Protein AF-A0AAD8EY71-F1 (afdb_monomer_lite)

Foldseek 3Di:
DDPPPPPQAALQDQAAPDADPVCVVVVVVCVVVPPGKHQADNDPPGHKDWDFFFDDQFKTKIKMKGWMKGWPDHPPFWTKIKTFLIKIKIWMATPVRPKTLWIKIWRDQPDPFGMKIKTAPDPVDSVRMDIDTHGDNIDMDIDPAMDDDPPDPDPDDRPSVPDDDDTPDGDDPVVRVLVNLCVRPVVSVDPDDPPVVQVVVCVVVVHDDDDDDDDDDPSRSHD

Radius of gyration: 20.67 Å; chains: 1; bounding box: 56×36×62 Å

Sequence (223 aa):
MGSGHVQDLSSNRFYPQQVQKKGKFLHHLFLMLQEYPFLITRFDPQGAMGCVRAVSDEYVEVIFRMHIEFQLNDPPNLPFWFTPGQFTGRLTVSRDLTKVFFFNLFVPSNQKVNVDMEWLTDKNDPEVMEVDIGFMPKMEIRSVGYSHKPNSDEQENNDFENTTIVWQKEITYEEAKDALDVRFFPFKKVKYHNLTDAFHLAEKENKLVHTILLWGALDDQSC

pLDDT: mean 86.35, std 12.89, range [30.28, 98.12]

Secondary structure (DSSP, 8-state):
-----PPPPPTT--SPPPPPGGGHHHHHHHTTT-SEEESS-SSSSPEEEEEEEEE-SSEEEEEEEEE-EEE---TTSPPEEEEES-EEEEEEEETTS--EEEEEEE---SSS--EEEEEES-SS-TT-EEEEEE--S--EEE-SS----TT--------GGG-----SEE--HHHHHHHHHHHH-GGGGSPP--HHHHHHHHHHHT-PPP----SS-TT-S--

Structure (mmCIF, N/CA/C/O backbone):
data_AF-A0AAD8EY71-F1
#
_entry.id   AF-A0AAD8EY71-F1
#
loop_
_atom_site.group_PDB
_atom_site.id
_atom_site.type_symbol
_atom_site.label_atom_id
_atom_site.label_alt_id
_atom_site.label_comp_id
_atom_site.label_asym_id
_atom_site.label_entity_id
_atom_site.label_seq_id
_atom_site.pdbx_PDB_ins_code
_atom_site.Cartn_x
_atom_site.Cartn_y
_atom_site.Cartn_z
_atom_site.occupancy
_atom_site.B_iso_or_equiv
_atom_site.auth_seq_id
_atom_site.auth_comp_id
_atom_site.auth_asym_id
_atom_site.auth_atom_id
_atom_site.pdbx_PDB_model_num
ATOM 1 N N . MET A 1 1 ? 0.974 -21.303 9.889 1.00 32.03 1 MET A N 1
ATOM 2 C CA . MET A 1 1 ? 0.364 -21.210 8.544 1.00 32.03 1 MET A CA 1
ATOM 3 C C . MET A 1 1 ? 1.423 -20.617 7.639 1.00 32.03 1 MET A C 1
ATOM 5 O O . MET A 1 1 ? 1.899 -19.535 7.949 1.00 32.03 1 MET A O 1
ATOM 9 N N . GLY A 1 2 ? 1.910 -21.403 6.678 1.00 30.28 2 GLY A N 1
ATOM 10 C CA . GLY A 1 2 ? 3.177 -21.155 5.991 1.00 30.28 2 GLY A CA 1
ATOM 11 C C . GLY A 1 2 ? 3.214 -19.818 5.260 1.00 30.28 2 GLY A C 1
ATOM 12 O O . GLY A 1 2 ? 2.324 -19.520 4.467 1.00 30.28 2 GLY A O 1
ATOM 13 N N . SER A 1 3 ? 4.260 -19.036 5.519 1.00 36.00 3 SER A N 1
ATOM 14 C CA . SER A 1 3 ? 4.752 -18.038 4.579 1.00 36.00 3 SER A CA 1
ATOM 15 C C . SER A 1 3 ? 5.252 -18.799 3.355 1.00 36.00 3 SER A C 1
ATOM 17 O O . SER A 1 3 ? 6.390 -19.264 3.319 1.00 36.00 3 SER A O 1
ATOM 19 N N . GLY A 1 4 ? 4.365 -19.026 2.387 1.00 37.03 4 GLY A N 1
ATOM 20 C CA . GLY A 1 4 ? 4.810 -19.368 1.048 1.00 37.03 4 GLY A CA 1
ATOM 21 C C . GLY A 1 4 ? 5.608 -18.173 0.559 1.00 37.03 4 GLY A C 1
ATOM 22 O O . GLY A 1 4 ? 5.005 -17.159 0.227 1.00 37.03 4 GLY A O 1
ATOM 23 N N . HIS A 1 5 ? 6.937 -18.266 0.612 1.00 43.56 5 HIS A N 1
ATOM 24 C CA . HIS A 1 5 ? 7.794 -17.373 -0.150 1.00 43.56 5 HIS A CA 1
ATOM 25 C C . HIS A 1 5 ? 7.330 -17.499 -1.597 1.00 43.56 5 HIS A C 1
ATOM 27 O O . HIS A 1 5 ? 7.451 -18.566 -2.205 1.00 43.56 5 HIS A O 1
ATOM 33 N N . VAL A 1 6 ? 6.680 -16.452 -2.096 1.00 56.16 6 VAL A N 1
ATOM 34 C CA . VAL A 1 6 ? 6.447 -16.323 -3.525 1.00 56.16 6 VAL A CA 1
ATOM 35 C C . VAL A 1 6 ? 7.842 -16.153 -4.106 1.00 56.16 6 VAL A C 1
ATOM 37 O O . VAL A 1 6 ? 8.601 -15.306 -3.657 1.00 56.16 6 VAL A O 1
ATOM 40 N N . GLN A 1 7 ? 8.224 -17.074 -4.982 1.00 58.00 7 GLN A N 1
ATOM 41 C CA . GLN A 1 7 ? 9.557 -17.099 -5.563 1.00 58.00 7 GLN A CA 1
ATOM 42 C C . GLN A 1 7 ? 9.804 -15.778 -6.300 1.00 58.00 7 GLN A C 1
ATOM 44 O O . GLN A 1 7 ? 8.943 -15.370 -7.085 1.00 58.00 7 GLN A O 1
ATOM 49 N N . ASP A 1 8 ? 10.950 -15.141 -6.044 1.00 62.81 8 ASP A N 1
ATOM 50 C CA . ASP A 1 8 ? 11.348 -13.916 -6.740 1.00 62.81 8 ASP A CA 1
ATOM 51 C C . ASP A 1 8 ? 11.248 -14.118 -8.251 1.00 62.81 8 ASP A C 1
ATOM 53 O O . ASP A 1 8 ? 11.609 -15.167 -8.803 1.00 62.81 8 ASP A O 1
ATOM 57 N N . LEU A 1 9 ? 10.670 -13.125 -8.918 1.00 71.00 9 LEU A N 1
ATOM 58 C CA . LEU A 1 9 ? 10.317 -13.209 -10.325 1.00 71.00 9 LEU A CA 1
ATOM 59 C C . LEU A 1 9 ? 11.412 -12.532 -11.150 1.00 71.00 9 LEU A C 1
ATOM 61 O O . LEU A 1 9 ? 12.027 -11.575 -10.697 1.00 71.00 9 LEU A O 1
ATOM 65 N N . SER A 1 10 ? 11.662 -13.004 -12.375 1.00 75.12 10 SER A N 1
ATOM 66 C CA . SER A 1 10 ? 12.773 -12.462 -13.172 1.00 75.12 10 SER A CA 1
ATOM 67 C C . SER A 1 10 ? 12.620 -10.959 -13.432 1.00 75.12 10 SER A C 1
ATOM 69 O O . SER A 1 10 ? 11.508 -10.505 -13.732 1.00 75.12 10 SER A O 1
ATOM 71 N N . SER A 1 11 ? 13.743 -10.236 -13.456 1.00 73.56 11 SER A N 1
ATOM 72 C CA . SER A 1 11 ? 13.790 -8.826 -13.855 1.00 73.56 11 SER A CA 1
ATOM 73 C C . SER A 1 11 ? 13.269 -8.632 -15.280 1.00 73.56 11 SER A C 1
ATOM 75 O O . SER A 1 11 ? 12.478 -7.737 -15.492 1.00 73.56 11 SER A O 1
ATOM 77 N N . ASN A 1 12 ? 13.538 -9.539 -16.226 1.00 74.69 12 ASN A N 1
ATOM 78 C CA . ASN A 1 12 ? 13.177 -9.413 -17.657 1.00 74.69 12 ASN A CA 1
ATOM 79 C C . ASN A 1 12 ? 11.685 -9.539 -18.031 1.00 74.69 12 ASN A C 1
ATOM 81 O O . ASN A 1 12 ? 11.349 -9.843 -19.181 1.00 74.69 12 ASN A O 1
ATOM 85 N N . ARG A 1 13 ? 10.755 -9.368 -17.090 1.00 83.25 13 ARG A N 1
ATOM 86 C CA . ARG A 1 13 ? 9.323 -9.501 -17.389 1.00 83.25 13 ARG A CA 1
ATOM 87 C C . ARG A 1 13 ? 8.774 -8.225 -18.008 1.00 83.25 13 ARG A C 1
ATOM 89 O O . ARG A 1 13 ? 8.660 -7.212 -17.336 1.00 83.25 13 ARG A O 1
ATOM 96 N N . PHE A 1 14 ? 8.341 -8.349 -19.258 1.00 84.69 14 PHE A N 1
ATOM 97 C CA . PHE A 1 14 ? 7.631 -7.302 -19.996 1.00 84.69 14 PHE A CA 1
ATOM 98 C C . PHE A 1 14 ? 6.125 -7.265 -19.727 1.00 84.69 14 PHE A C 1
ATOM 100 O O . PHE A 1 14 ? 5.449 -6.330 -20.135 1.00 84.69 14 PHE A O 1
ATOM 107 N N . TYR A 1 15 ? 5.564 -8.316 -19.132 1.00 88.06 15 TYR A N 1
ATOM 108 C CA . TYR A 1 15 ? 4.124 -8.419 -18.941 1.00 88.06 15 TYR A CA 1
ATOM 109 C C . TYR A 1 15 ? 3.806 -8.937 -17.538 1.00 88.06 15 TYR A C 1
ATOM 111 O O . TYR A 1 15 ? 4.511 -9.829 -17.039 1.00 88.06 15 TYR A O 1
ATOM 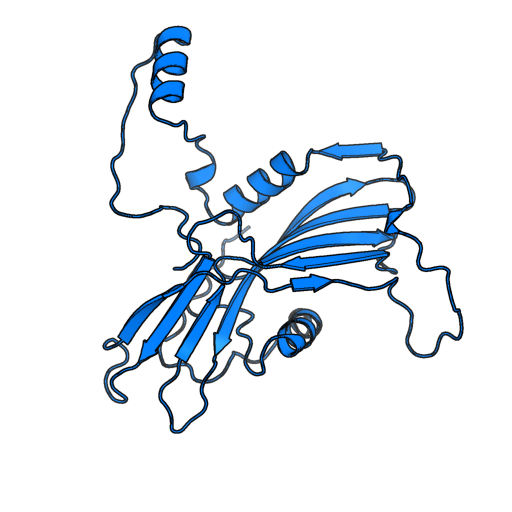119 N N . PRO A 1 16 ? 2.741 -8.417 -16.901 1.00 87.00 16 PRO A N 1
ATOM 120 C CA . PRO A 1 16 ? 2.301 -8.905 -15.607 1.00 87.00 16 PRO A CA 1
ATOM 121 C C . PRO A 1 16 ? 1.840 -10.363 -15.705 1.00 87.00 16 PRO A C 1
ATOM 123 O O . PRO A 1 16 ? 1.433 -10.859 -16.759 1.00 87.00 16 PRO A O 1
ATOM 126 N N . GLN A 1 17 ? 1.896 -11.078 -14.580 1.00 85.62 17 GLN A N 1
ATOM 127 C CA . GLN A 1 17 ? 1.372 -12.443 -14.526 1.00 85.62 17 GLN A CA 1
ATOM 128 C C . GLN A 1 17 ? -0.132 -12.460 -14.799 1.00 85.62 17 GLN A C 1
ATOM 130 O O . GLN A 1 17 ? -0.853 -11.518 -14.465 1.00 85.62 17 GLN A O 1
ATOM 135 N N . GLN A 1 18 ? -0.628 -13.579 -15.335 1.00 86.38 18 GLN A N 1
ATOM 136 C CA . GLN A 1 18 ? -2.065 -13.761 -15.497 1.00 86.38 18 GLN A CA 1
ATOM 137 C C . GLN A 1 18 ? -2.794 -13.600 -14.161 1.00 86.38 18 GLN A C 1
ATOM 139 O O . GLN A 1 18 ? -2.519 -14.282 -13.171 1.00 86.38 18 GLN A O 1
ATOM 144 N N . VAL A 1 19 ? -3.778 -12.706 -14.161 1.00 86.12 19 VAL A N 1
ATOM 145 C CA . VAL A 1 19 ? -4.530 -12.359 -12.962 1.00 86.12 19 VAL A CA 1
ATOM 146 C C . VAL A 1 19 ? -5.464 -13.500 -12.580 1.00 86.12 19 VAL A C 1
ATOM 148 O O . VAL A 1 19 ? -6.410 -13.841 -13.297 1.00 86.12 19 VAL A O 1
ATOM 151 N N . GLN A 1 20 ? -5.243 -14.061 -11.393 1.00 86.12 20 GLN A N 1
ATOM 152 C CA . GLN A 1 20 ? -6.149 -15.049 -10.818 1.00 86.12 20 GLN A CA 1
ATOM 153 C C . GLN A 1 20 ? -7.540 -14.446 -10.578 1.00 86.12 20 GLN A C 1
ATOM 155 O O . GLN A 1 20 ? -7.683 -13.255 -10.306 1.00 86.12 20 GLN A O 1
ATOM 160 N N . LYS A 1 21 ? -8.589 -15.282 -10.575 1.00 85.44 21 LYS A N 1
ATOM 161 C CA . LYS A 1 21 ? -9.986 -14.838 -10.382 1.00 85.44 21 LYS A CA 1
ATOM 162 C C . LYS A 1 21 ? -10.167 -13.904 -9.174 1.00 85.44 21 LYS A C 1
ATOM 164 O O . LYS A 1 21 ? -10.914 -12.938 -9.275 1.00 85.44 21 LYS A O 1
ATOM 169 N N . LYS A 1 22 ? -9.464 -14.171 -8.066 1.00 83.31 22 LYS A N 1
ATOM 170 C CA . LYS A 1 22 ? -9.514 -13.366 -6.832 1.00 83.31 22 LYS A CA 1
ATOM 171 C C . LYS A 1 22 ? -8.884 -11.971 -6.973 1.00 83.31 22 LYS A C 1
ATOM 173 O O . LYS A 1 22 ? -9.308 -11.059 -6.281 1.00 83.31 22 LYS A O 1
ATOM 178 N N . GLY A 1 23 ? -7.914 -11.797 -7.873 1.00 85.06 23 GLY A N 1
ATOM 179 C CA . GLY A 1 23 ? -7.218 -10.527 -8.106 1.00 85.06 23 GLY A CA 1
ATOM 180 C C . GLY A 1 23 ? -7.847 -9.648 -9.189 1.00 85.06 23 GLY A C 1
ATOM 181 O O . GLY A 1 23 ? -7.424 -8.512 -9.361 1.00 85.06 23 GLY A O 1
ATOM 182 N N . LYS A 1 24 ? -8.867 -10.135 -9.915 1.00 90.06 24 LYS A N 1
ATOM 183 C CA . LYS A 1 24 ? -9.455 -9.403 -11.051 1.00 90.06 24 LYS A CA 1
ATOM 184 C C . LYS A 1 24 ? -9.964 -8.015 -10.678 1.00 90.06 24 LYS A C 1
ATOM 186 O O . LYS A 1 24 ? -9.793 -7.095 -11.463 1.00 90.06 24 LYS A O 1
ATOM 191 N N . PHE A 1 25 ? -10.593 -7.860 -9.516 1.00 88.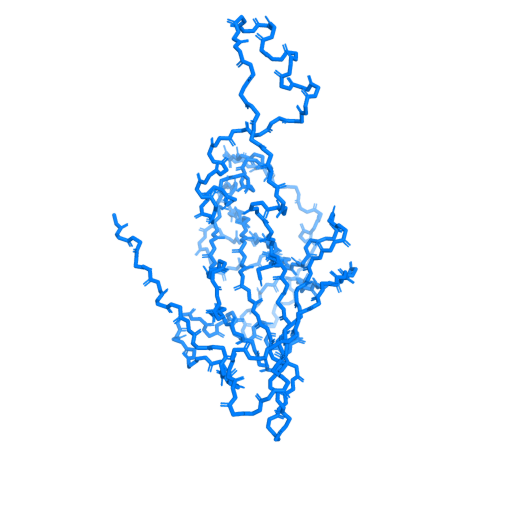81 25 PHE A N 1
ATOM 192 C CA . PHE A 1 25 ? -11.069 -6.550 -9.069 1.00 88.81 25 PHE A CA 1
ATOM 193 C C . PHE A 1 25 ? -9.910 -5.559 -8.909 1.00 88.81 25 PHE A C 1
ATOM 195 O O . PHE A 1 25 ? -9.946 -4.484 -9.496 1.00 88.81 25 PHE A O 1
ATOM 202 N N . LEU A 1 26 ? -8.857 -5.963 -8.191 1.00 90.62 26 LEU A N 1
ATOM 203 C CA . LEU A 1 26 ? -7.671 -5.135 -7.981 1.00 90.62 26 LEU A CA 1
ATOM 204 C C . LEU A 1 26 ? -6.994 -4.799 -9.310 1.00 90.62 26 LEU A C 1
ATOM 206 O O . LEU A 1 26 ? -6.649 -3.650 -9.535 1.00 90.62 26 LEU A O 1
ATOM 210 N N . HIS A 1 27 ? -6.884 -5.763 -10.225 1.00 92.69 27 HIS A N 1
ATOM 211 C CA . HIS A 1 27 ? -6.331 -5.501 -11.552 1.00 92.69 27 HIS A CA 1
ATOM 212 C C . HIS A 1 27 ? -7.103 -4.399 -12.283 1.00 92.69 27 HIS A C 1
ATOM 214 O O . HIS A 1 27 ? -6.497 -3.430 -12.716 1.00 92.69 27 HIS A O 1
ATOM 220 N N . HIS A 1 28 ? -8.436 -4.497 -12.367 1.00 92.12 28 HIS A N 1
ATOM 221 C CA . HIS A 1 28 ? -9.244 -3.449 -13.001 1.00 92.12 28 HIS A CA 1
ATOM 222 C C . HIS A 1 28 ? -9.131 -2.101 -12.288 1.00 92.12 28 HIS A C 1
ATOM 224 O O . HIS A 1 28 ? -9.163 -1.069 -12.948 1.00 92.12 28 HIS A O 1
ATOM 230 N N . LEU A 1 29 ? -8.980 -2.104 -10.963 1.00 92.50 29 LEU A N 1
ATOM 231 C CA . LEU A 1 29 ? -8.763 -0.881 -10.203 1.00 92.50 29 LEU A CA 1
ATOM 232 C C . LEU A 1 29 ? -7.441 -0.205 -10.606 1.00 92.50 29 LEU A C 1
ATOM 234 O O . LEU A 1 29 ? -7.426 0.988 -10.885 1.00 92.50 29 LEU A O 1
ATOM 238 N N . PHE A 1 30 ? -6.343 -0.960 -10.680 1.00 94.75 30 PHE A N 1
ATOM 239 C CA . PHE A 1 30 ? -5.029 -0.414 -11.037 1.00 94.75 30 PHE A CA 1
ATOM 240 C C . PHE A 1 30 ? -4.870 -0.113 -12.529 1.00 94.75 30 PHE A C 1
ATOM 242 O O . PHE A 1 30 ? -4.100 0.781 -12.871 1.00 94.75 30 PHE A O 1
ATOM 249 N N . LEU A 1 31 ? -5.660 -0.752 -13.399 1.00 94.50 31 LEU A N 1
ATOM 250 C CA . LEU A 1 31 ? -5.783 -0.354 -14.806 1.00 94.50 31 LEU A CA 1
ATOM 251 C C . LEU A 1 31 ? -6.280 1.089 -14.978 1.00 94.50 31 LEU A C 1
ATOM 253 O O . LEU A 1 31 ? -6.052 1.686 -16.023 1.00 94.50 31 LEU A O 1
ATOM 257 N N . MET A 1 32 ? -6.939 1.670 -13.968 1.00 93.31 32 MET A N 1
ATOM 258 C CA . MET A 1 32 ? -7.309 3.090 -14.000 1.00 93.31 32 MET A CA 1
ATOM 259 C C . MET A 1 32 ? -6.099 4.025 -13.851 1.00 93.31 32 MET A C 1
ATOM 261 O O . MET A 1 32 ? -6.223 5.208 -14.153 1.00 93.31 32 MET A O 1
ATOM 265 N N . LEU A 1 33 ? -4.959 3.521 -13.364 1.00 93.31 33 LEU A N 1
ATOM 266 C CA . LEU A 1 33 ? -3.718 4.286 -13.223 1.00 93.31 33 LEU A CA 1
ATOM 267 C C . LEU A 1 33 ? -2.760 4.032 -14.387 1.00 93.31 33 LEU A C 1
ATOM 269 O O . LEU A 1 33 ? -2.190 4.989 -14.904 1.00 93.31 33 LEU A O 1
ATOM 273 N N . GLN A 1 34 ? -2.570 2.767 -14.779 1.00 93.12 34 GLN A N 1
ATOM 274 C CA . GLN A 1 34 ? -1.669 2.392 -15.870 1.00 93.12 34 GLN A CA 1
ATOM 275 C C . GLN A 1 34 ? -2.014 1.013 -16.462 1.00 93.12 34 GLN A C 1
ATOM 277 O O . GLN A 1 34 ? -2.530 0.143 -15.763 1.00 93.12 34 GLN A O 1
ATOM 282 N N . GLU A 1 35 ? -1.699 0.812 -17.744 1.00 91.38 35 GLU A N 1
ATOM 283 C CA . GLU A 1 35 ? -2.075 -0.348 -18.567 1.00 91.38 35 GLU A CA 1
ATOM 284 C C . GLU A 1 35 ? -1.493 -1.688 -18.090 1.00 91.38 35 GLU A C 1
ATOM 286 O O . GLU A 1 35 ? -2.165 -2.716 -18.177 1.00 91.38 35 GLU A O 1
ATOM 291 N N . TYR A 1 36 ? -0.281 -1.691 -17.528 1.00 93.44 36 TYR A N 1
ATOM 292 C CA . TYR A 1 36 ? 0.414 -2.922 -17.133 1.00 93.44 36 TYR A CA 1
ATOM 293 C C . TYR A 1 36 ? 0.709 -2.983 -15.630 1.00 93.44 36 TYR A C 1
ATOM 295 O O . TYR A 1 36 ? 1.866 -2.838 -15.224 1.00 93.44 36 TYR A O 1
ATOM 303 N N . PRO A 1 37 ? -0.309 -3.206 -14.776 1.00 94.56 37 PRO A N 1
ATOM 304 C CA . PRO A 1 37 ? -0.111 -3.351 -13.344 1.00 94.56 37 PRO A CA 1
ATOM 305 C C . PRO A 1 37 ? 0.332 -4.772 -12.971 1.00 94.56 37 PRO A C 1
ATOM 307 O O . PRO A 1 37 ? -0.324 -5.775 -13.269 1.00 94.56 37 PRO A O 1
ATOM 310 N N . PHE A 1 38 ? 1.413 -4.856 -12.211 1.00 93.44 38 PHE A N 1
ATOM 311 C CA . PHE A 1 38 ? 1.930 -6.056 -11.577 1.00 93.44 38 PHE A CA 1
ATOM 312 C C . PHE A 1 38 ? 1.336 -6.149 -10.166 1.00 93.44 38 PHE A C 1
ATOM 314 O O . PHE A 1 38 ? 1.855 -5.577 -9.212 1.00 93.44 38 PHE A O 1
ATOM 321 N N . LEU A 1 39 ? 0.227 -6.892 -10.023 1.00 91.38 39 LEU A N 1
ATOM 322 C CA . LEU A 1 39 ? -0.395 -7.150 -8.708 1.00 91.38 39 LEU A CA 1
ATOM 323 C C . LEU A 1 39 ? 0.494 -7.967 -7.758 1.00 91.38 39 LEU A C 1
ATOM 325 O O . LEU A 1 39 ? 0.272 -7.988 -6.549 1.00 91.38 39 LEU A O 1
ATOM 329 N N . ILE A 1 40 ? 1.437 -8.701 -8.339 1.00 89.31 40 ILE A N 1
ATOM 330 C CA . ILE A 1 40 ? 2.546 -9.350 -7.655 1.00 89.31 40 ILE A CA 1
ATOM 331 C C . ILE A 1 40 ? 3.790 -8.711 -8.267 1.00 89.31 40 ILE A C 1
ATOM 333 O O . ILE A 1 40 ? 4.105 -8.983 -9.435 1.00 89.31 40 ILE A O 1
ATOM 337 N N . THR A 1 41 ? 4.417 -7.816 -7.504 1.00 87.94 41 THR A N 1
ATOM 338 C CA . THR A 1 41 ? 5.641 -7.094 -7.879 1.00 87.94 41 THR A CA 1
ATOM 339 C C . THR A 1 41 ? 6.759 -8.076 -8.232 1.00 87.94 41 THR A C 1
ATOM 341 O O . THR A 1 41 ? 6.707 -9.252 -7.860 1.00 87.94 41 THR A O 1
ATOM 344 N N . ARG A 1 42 ? 7.754 -7.645 -9.017 1.00 89.00 42 ARG A N 1
ATOM 345 C CA . ARG A 1 42 ? 8.925 -8.490 -9.333 1.00 89.00 42 ARG A CA 1
ATOM 346 C C . ARG A 1 42 ? 9.702 -8.907 -8.092 1.00 89.00 42 ARG A C 1
ATOM 348 O O . ARG A 1 42 ? 10.022 -10.091 -7.975 1.00 89.00 42 ARG A O 1
ATOM 355 N N . PHE A 1 43 ? 9.879 -7.981 -7.162 1.00 83.69 43 PHE A N 1
ATOM 356 C CA . PHE A 1 43 ? 10.629 -8.178 -5.930 1.00 83.69 43 PHE A CA 1
ATOM 357 C C . PHE A 1 43 ? 9.758 -7.911 -4.707 1.00 83.69 43 PHE A C 1
ATOM 359 O O . PHE A 1 43 ? 8.684 -7.306 -4.807 1.00 83.69 43 PHE A O 1
ATOM 366 N N . ASP A 1 44 ? 10.191 -8.427 -3.562 1.00 80.12 44 ASP A N 1
ATOM 367 C CA . ASP A 1 44 ? 9.574 -8.097 -2.285 1.00 80.12 44 ASP A CA 1
ATOM 368 C C . ASP A 1 44 ? 9.690 -6.591 -1.982 1.00 80.12 44 ASP A C 1
ATOM 370 O O . ASP A 1 44 ? 10.640 -5.952 -2.425 1.00 80.12 44 ASP A O 1
ATOM 374 N N . PRO A 1 45 ? 8.760 -6.025 -1.195 1.00 83.88 45 PRO A N 1
ATOM 375 C CA . PRO A 1 45 ? 7.593 -6.680 -0.599 1.00 83.88 45 PRO A CA 1
ATOM 376 C C . PRO A 1 45 ? 6.457 -6.932 -1.605 1.00 83.88 45 PRO A C 1
ATOM 378 O O . PRO A 1 45 ? 6.002 -6.023 -2.292 1.00 83.88 45 PRO A O 1
ATOM 381 N N . GLN A 1 46 ? 5.917 -8.155 -1.627 1.00 84.25 46 GLN A N 1
ATOM 382 C CA . GLN A 1 46 ? 4.792 -8.516 -2.498 1.00 84.25 46 GLN A CA 1
ATOM 383 C C . GLN A 1 46 ? 3.428 -8.527 -1.788 1.00 84.25 46 GLN A C 1
ATOM 385 O O . GLN A 1 46 ? 3.265 -8.989 -0.654 1.00 84.25 46 GLN A O 1
ATOM 390 N N . GLY A 1 47 ? 2.391 -8.119 -2.525 1.00 84.31 47 GLY A N 1
ATOM 391 C CA . GLY A 1 47 ? 0.995 -8.398 -2.193 1.00 84.31 47 GLY A CA 1
ATOM 392 C C . GLY A 1 47 ? 0.279 -7.310 -1.393 1.00 84.31 47 GLY A C 1
ATOM 393 O O . GLY A 1 47 ? 0.601 -6.124 -1.452 1.00 84.31 47 GLY A O 1
ATOM 394 N N . ALA A 1 48 ? -0.775 -7.723 -0.687 1.00 89.88 48 ALA A N 1
ATOM 395 C CA . ALA A 1 48 ? -1.731 -6.833 -0.040 1.00 89.88 48 ALA A CA 1
ATOM 396 C C . ALA A 1 48 ? -2.177 -7.380 1.315 1.00 89.88 48 ALA A C 1
ATOM 398 O O . ALA A 1 48 ? -2.477 -8.569 1.442 1.00 89.88 48 ALA A O 1
ATOM 399 N N . MET A 1 49 ? -2.284 -6.501 2.310 1.00 93.31 49 MET A N 1
ATOM 400 C CA . MET A 1 49 ? -2.797 -6.833 3.639 1.00 93.31 49 MET A CA 1
ATOM 401 C C . MET A 1 49 ? -3.778 -5.766 4.114 1.00 93.31 49 MET A C 1
ATOM 403 O O . MET A 1 49 ? -3.574 -4.578 3.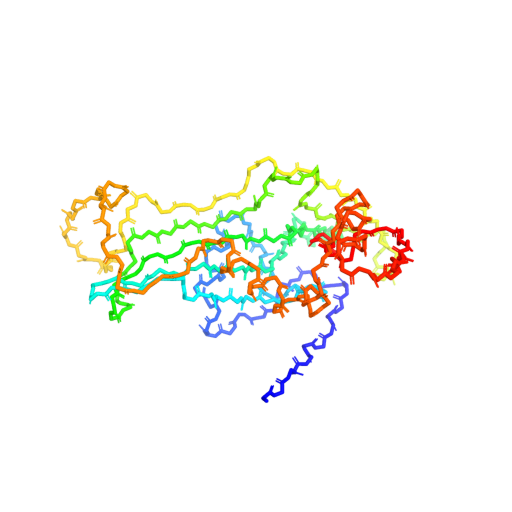882 1.00 93.31 49 MET A O 1
ATOM 407 N N . GLY A 1 50 ? -4.829 -6.203 4.806 1.00 95.38 50 GLY A N 1
ATOM 408 C CA . GLY A 1 50 ? -5.822 -5.334 5.433 1.00 95.38 50 GLY A CA 1
ATOM 409 C C . GLY A 1 50 ? -5.923 -5.583 6.934 1.00 95.38 50 GLY A C 1
ATOM 410 O O . GLY A 1 50 ? -5.775 -6.713 7.399 1.00 95.38 50 GLY A O 1
ATOM 411 N N . CYS A 1 51 ? -6.193 -4.520 7.679 1.00 97.69 51 CYS A N 1
ATOM 412 C CA . CYS A 1 51 ? -6.467 -4.505 9.105 1.00 97.69 51 CYS A CA 1
ATOM 413 C C . CYS A 1 51 ? -7.877 -3.950 9.320 1.00 97.69 51 CYS A C 1
ATOM 415 O O . CYS A 1 51 ? -8.192 -2.849 8.865 1.00 97.69 51 CYS A O 1
ATOM 417 N N . VAL A 1 52 ? -8.731 -4.708 10.011 1.00 97.81 52 VAL A N 1
ATOM 418 C CA . VAL A 1 52 ? -10.024 -4.191 10.472 1.00 97.81 52 VAL A CA 1
ATOM 419 C C . VAL A 1 52 ? -9.741 -3.223 11.614 1.00 97.81 52 VAL A C 1
ATOM 421 O O . VAL A 1 52 ? -9.388 -3.654 12.711 1.00 97.81 52 VAL A O 1
ATOM 424 N N . ARG A 1 53 ? -9.873 -1.923 11.343 1.00 97.69 53 ARG A N 1
ATOM 425 C CA . ARG A 1 53 ? -9.613 -0.870 12.327 1.00 97.69 53 ARG A CA 1
ATOM 426 C C . ARG A 1 53 ? -10.804 -0.687 13.256 1.00 97.69 53 ARG A C 1
ATOM 428 O O . ARG A 1 53 ? -10.615 -0.548 14.459 1.00 97.69 53 ARG A O 1
ATOM 435 N N . ALA A 1 54 ? -12.017 -0.681 12.705 1.00 97.56 54 ALA A N 1
ATOM 436 C CA . ALA A 1 54 ? -13.223 -0.394 13.469 1.00 97.56 54 ALA A CA 1
ATOM 437 C C . ALA A 1 54 ? -14.438 -1.193 12.989 1.00 97.56 54 ALA A C 1
ATOM 439 O O . ALA A 1 54 ? -14.542 -1.567 11.818 1.00 97.56 54 ALA A O 1
ATOM 440 N N . VAL A 1 55 ? -15.354 -1.466 13.918 1.00 97.81 55 VAL A N 1
ATOM 441 C CA . VAL A 1 55 ? -16.601 -2.201 13.676 1.00 97.81 55 VAL A CA 1
ATOM 442 C C . VAL A 1 55 ? -17.743 -1.552 14.457 1.00 97.81 55 VAL A C 1
ATOM 444 O O . VAL A 1 55 ? -17.584 -1.189 15.627 1.00 97.81 55 VAL A O 1
ATOM 447 N N . SER A 1 56 ? -18.901 -1.430 13.815 1.00 96.81 56 SER A N 1
ATOM 448 C CA . SER A 1 56 ? -20.187 -1.091 14.429 1.00 96.81 56 SER A CA 1
ATOM 449 C C . SER A 1 56 ? -21.255 -2.120 14.030 1.00 96.81 56 SER A C 1
ATOM 451 O O . SER A 1 56 ? -20.942 -3.142 13.410 1.00 96.81 56 SER A O 1
ATOM 453 N N . ASP A 1 57 ? -22.516 -1.866 14.384 1.00 95.56 57 ASP A N 1
ATOM 454 C CA . ASP A 1 57 ? -23.636 -2.716 13.960 1.00 95.56 57 ASP A CA 1
ATOM 455 C C . ASP A 1 57 ? -23.869 -2.657 12.441 1.00 95.56 57 ASP A C 1
ATOM 457 O O . ASP A 1 57 ? -24.257 -3.652 11.832 1.00 95.56 57 ASP A O 1
ATOM 461 N N . GLU A 1 58 ? -23.575 -1.513 11.819 1.00 95.19 58 GLU A N 1
ATOM 462 C CA . GLU A 1 58 ? -23.860 -1.251 10.404 1.00 95.19 58 GLU A CA 1
ATOM 463 C C . GLU A 1 58 ? -22.611 -1.229 9.519 1.00 95.19 58 GLU A C 1
ATOM 465 O O . GLU A 1 58 ? -22.708 -1.541 8.330 1.00 95.19 58 GLU A O 1
ATOM 470 N N . TYR A 1 59 ? -21.439 -0.906 10.075 1.00 96.44 59 TYR A N 1
ATOM 471 C CA . TYR A 1 59 ? -20.237 -0.614 9.296 1.00 96.44 59 TYR A CA 1
ATOM 472 C C . TYR A 1 59 ? -19.018 -1.406 9.764 1.00 96.44 59 TYR A C 1
ATOM 474 O O . TYR A 1 59 ? -18.848 -1.731 10.942 1.00 96.44 59 TYR A O 1
ATOM 482 N N . VAL A 1 60 ? -18.118 -1.660 8.820 1.00 97.81 60 VAL A N 1
ATOM 483 C CA . VAL A 1 60 ? -16.751 -2.115 9.078 1.00 97.81 60 VAL A CA 1
ATOM 484 C C . VAL A 1 60 ? -15.801 -1.183 8.352 1.00 97.81 60 VAL A C 1
ATOM 486 O O . VAL A 1 60 ? -15.987 -0.902 7.167 1.00 97.81 60 VAL A O 1
ATOM 489 N N . GLU A 1 61 ? -14.766 -0.733 9.052 1.00 97.50 61 GLU A N 1
ATOM 490 C CA . GLU A 1 61 ? -13.679 0.027 8.454 1.00 97.50 61 GLU A CA 1
ATOM 491 C C . GLU A 1 61 ? -12.390 -0.790 8.417 1.00 97.50 61 GLU A C 1
ATOM 493 O O . GLU A 1 61 ? -11.941 -1.354 9.421 1.00 97.50 61 GLU A O 1
ATOM 498 N N . VAL A 1 62 ? -11.783 -0.821 7.235 1.00 97.88 62 VAL A N 1
ATOM 499 C CA . VAL A 1 62 ? -10.540 -1.522 6.940 1.00 97.88 62 VAL A CA 1
ATOM 500 C C . VAL A 1 62 ? -9.512 -0.517 6.445 1.00 97.88 62 VAL A C 1
ATOM 502 O O . VAL A 1 62 ? -9.748 0.201 5.473 1.00 97.88 62 VAL A O 1
ATOM 505 N N . ILE A 1 63 ? -8.348 -0.506 7.086 1.00 97.94 63 ILE A N 1
ATOM 506 C CA . ILE A 1 63 ? -7.143 0.122 6.543 1.00 97.94 63 ILE A CA 1
ATOM 507 C C . ILE A 1 63 ? -6.329 -0.973 5.877 1.00 97.94 63 ILE A C 1
ATOM 509 O O . ILE A 1 63 ? -6.216 -2.076 6.409 1.00 97.94 63 ILE A O 1
ATOM 513 N N . PHE A 1 64 ? -5.782 -0.709 4.703 1.00 96.38 64 PHE A N 1
ATOM 514 C CA . PHE A 1 64 ? -5.018 -1.703 3.968 1.00 96.38 64 PHE A CA 1
ATOM 515 C C . PHE A 1 64 ? -3.808 -1.087 3.285 1.00 96.38 64 PHE A C 1
ATOM 517 O O . PHE A 1 64 ? -3.721 0.121 3.078 1.00 96.38 64 PHE A O 1
ATOM 524 N N . ARG A 1 65 ? -2.855 -1.951 2.966 1.00 94.69 65 ARG A N 1
ATOM 525 C CA . ARG A 1 65 ? -1.592 -1.609 2.328 1.00 94.69 65 ARG A CA 1
ATOM 526 C C . ARG A 1 65 ? -1.329 -2.588 1.197 1.00 94.69 65 ARG A C 1
ATOM 528 O O . ARG A 1 65 ? -1.572 -3.788 1.357 1.00 94.69 65 ARG A O 1
ATOM 535 N N . MET A 1 66 ? -0.856 -2.077 0.066 1.00 93.38 66 MET A N 1
ATOM 536 C CA . MET A 1 66 ? -0.576 -2.872 -1.129 1.00 93.38 66 MET A CA 1
ATOM 537 C C . MET A 1 66 ? 0.732 -2.448 -1.785 1.00 93.38 66 MET A C 1
ATOM 539 O O . MET A 1 66 ? 1.022 -1.255 -1.860 1.00 93.38 66 MET A O 1
ATOM 543 N N . HIS A 1 67 ? 1.459 -3.424 -2.313 1.00 92.44 67 HIS A N 1
ATOM 544 C CA . HIS A 1 67 ? 2.614 -3.209 -3.175 1.00 92.44 67 HIS A CA 1
ATOM 545 C C . HIS A 1 67 ? 2.261 -3.619 -4.590 1.00 92.44 67 HIS A C 1
ATOM 547 O O . HIS A 1 67 ? 1.835 -4.751 -4.828 1.00 92.44 67 HIS A O 1
ATOM 553 N N . ILE A 1 68 ? 2.365 -2.653 -5.493 1.00 93.12 68 ILE A N 1
ATOM 554 C CA . ILE A 1 68 ? 1.983 -2.771 -6.892 1.00 93.12 68 ILE A CA 1
ATOM 555 C C . ILE A 1 68 ? 3.053 -2.058 -7.689 1.00 93.12 68 ILE A C 1
ATOM 557 O O . ILE A 1 68 ? 3.488 -0.975 -7.313 1.00 93.12 68 ILE A O 1
ATOM 561 N N . GLU A 1 69 ? 3.434 -2.669 -8.790 1.00 94.12 69 GLU A N 1
ATOM 562 C CA . GLU A 1 69 ? 4.406 -2.145 -9.735 1.00 94.12 69 GLU A CA 1
ATOM 563 C C . GLU A 1 69 ? 3.707 -1.942 -11.075 1.00 94.12 69 GLU A C 1
ATOM 565 O O . GLU A 1 69 ? 2.714 -2.607 -11.381 1.00 94.12 69 GLU A O 1
ATOM 570 N N . PHE A 1 70 ? 4.206 -1.019 -11.880 1.00 94.50 70 PHE A N 1
ATOM 571 C CA . PHE A 1 70 ? 3.695 -0.764 -13.216 1.00 94.50 70 PHE A CA 1
ATOM 572 C C . PHE A 1 70 ? 4.825 -0.841 -14.220 1.00 94.50 70 PHE A C 1
ATOM 574 O O . PHE A 1 70 ? 5.944 -0.442 -13.924 1.00 94.50 70 PHE A O 1
ATOM 581 N N . GLN A 1 71 ? 4.520 -1.283 -15.432 1.00 94.06 71 GLN A N 1
ATOM 582 C CA . GLN A 1 71 ? 5.417 -1.083 -16.561 1.00 94.06 71 GLN A CA 1
ATOM 583 C C . GLN A 1 71 ? 4.925 0.091 -17.405 1.00 94.06 71 GLN A C 1
ATOM 585 O O . GLN A 1 71 ? 3.741 0.181 -17.731 1.00 94.06 71 GLN A O 1
ATOM 590 N N . LEU A 1 72 ? 5.838 1.007 -17.725 1.00 93.19 72 LEU A N 1
ATOM 591 C CA . LEU A 1 72 ? 5.545 2.234 -18.468 1.00 93.19 72 LEU A CA 1
ATOM 592 C C . LEU A 1 72 ? 5.861 2.123 -19.966 1.00 93.19 72 LEU A C 1
ATOM 594 O O . LEU A 1 72 ? 5.317 2.892 -20.752 1.00 93.19 72 LEU A O 1
ATOM 598 N N . ASN A 1 73 ? 6.725 1.181 -20.355 1.00 91.44 73 ASN A N 1
ATOM 599 C CA . ASN A 1 73 ? 7.151 0.975 -21.739 1.00 91.44 73 ASN A CA 1
ATOM 600 C C . ASN A 1 73 ? 6.677 -0.365 -22.296 1.00 91.44 73 ASN A C 1
ATOM 602 O O . ASN A 1 73 ? 6.620 -1.353 -21.574 1.00 91.44 73 ASN A O 1
ATOM 606 N N . ASP A 1 74 ? 6.481 -0.418 -23.610 1.00 88.50 74 ASP A N 1
ATOM 607 C CA . ASP A 1 74 ? 6.168 -1.645 -24.340 1.00 88.50 74 ASP A CA 1
ATOM 608 C C . ASP A 1 74 ? 7.314 -2.114 -25.241 1.00 88.50 74 ASP A C 1
ATOM 610 O O . ASP A 1 74 ? 8.106 -1.292 -25.724 1.00 88.50 74 ASP A O 1
ATOM 614 N N . PRO A 1 75 ? 7.383 -3.423 -25.557 1.00 84.44 75 PRO A N 1
ATOM 615 C CA . PRO A 1 75 ? 8.223 -3.908 -26.642 1.00 84.44 75 PRO A CA 1
ATOM 616 C C . PRO A 1 75 ? 7.996 -3.100 -27.935 1.00 84.44 75 PRO A C 1
ATOM 618 O O . PRO A 1 75 ? 6.852 -2.817 -28.291 1.00 84.44 75 PRO A O 1
ATOM 621 N N . PRO A 1 76 ? 9.062 -2.745 -28.680 1.00 88.50 76 PRO A N 1
ATOM 622 C CA . PRO A 1 76 ? 10.432 -3.254 -28.580 1.00 88.50 76 PRO A CA 1
ATOM 623 C C . PRO A 1 76 ? 11.349 -2.478 -27.620 1.00 88.50 76 PRO A C 1
ATOM 625 O O . PRO A 1 76 ? 12.548 -2.788 -27.574 1.00 88.50 76 PRO A O 1
ATOM 628 N N . ASN A 1 77 ? 10.842 -1.468 -26.907 1.00 90.12 77 ASN A N 1
ATOM 629 C CA . ASN A 1 77 ? 11.626 -0.765 -25.894 1.00 90.12 77 ASN A CA 1
ATOM 630 C C . ASN A 1 77 ? 11.910 -1.705 -24.728 1.00 90.12 77 ASN A C 1
ATOM 632 O O . ASN A 1 77 ? 11.143 -2.630 -24.467 1.00 90.12 77 ASN A O 1
ATOM 636 N N . LEU A 1 78 ? 13.040 -1.489 -24.060 1.00 89.69 78 LEU A N 1
ATOM 637 C CA . LEU A 1 78 ? 13.348 -2.220 -22.841 1.00 89.69 78 LEU A CA 1
ATOM 638 C C . LEU A 1 78 ? 12.329 -1.870 -21.749 1.00 89.69 78 LEU A C 1
ATOM 640 O O . LEU A 1 78 ? 11.807 -0.745 -21.751 1.00 89.69 78 LEU A O 1
ATOM 644 N N . PRO A 1 79 ? 12.008 -2.820 -20.853 1.00 90.25 79 PRO A N 1
ATOM 645 C CA . PRO A 1 79 ? 11.053 -2.556 -19.801 1.00 90.25 79 PRO A CA 1
ATOM 646 C C . PRO A 1 79 ? 11.543 -1.395 -18.943 1.00 90.25 79 PRO A C 1
ATOM 648 O O . PRO A 1 79 ? 12.727 -1.297 -18.616 1.00 90.25 79 PRO A O 1
ATOM 651 N N . PHE A 1 80 ? 10.594 -0.544 -18.586 1.00 93.38 80 PHE A N 1
ATOM 652 C CA . PHE A 1 80 ? 10.767 0.510 -17.609 1.00 93.38 80 PHE A CA 1
ATOM 653 C C . PHE A 1 80 ? 9.675 0.320 -16.567 1.00 93.38 80 PHE A C 1
ATOM 655 O O . PHE A 1 80 ? 8.487 0.452 -16.883 1.00 93.38 80 PHE A O 1
ATOM 662 N N . TRP A 1 81 ? 10.082 -0.054 -15.363 1.00 93.81 81 TRP A N 1
ATOM 663 C CA . TRP A 1 81 ? 9.203 -0.290 -14.238 1.00 93.81 81 TRP A CA 1
ATOM 664 C C . TRP A 1 81 ? 9.144 0.927 -13.335 1.00 93.81 81 TRP A C 1
ATOM 666 O O . TRP A 1 81 ? 10.123 1.637 -13.129 1.00 93.81 81 TRP A O 1
ATOM 676 N N . PHE A 1 82 ? 7.949 1.154 -12.822 1.00 94.56 82 PHE A N 1
ATOM 677 C CA . PHE A 1 82 ? 7.617 2.224 -11.912 1.00 94.56 82 PHE A CA 1
ATOM 678 C C . PHE A 1 82 ? 6.936 1.602 -10.703 1.00 94.56 82 PHE A C 1
ATOM 680 O O . PHE A 1 82 ? 5.820 1.076 -10.804 1.00 94.56 82 PHE A O 1
ATOM 687 N N . THR A 1 83 ? 7.606 1.671 -9.563 1.00 94.06 83 THR A N 1
ATOM 688 C CA . THR A 1 83 ? 7.210 0.972 -8.344 1.00 94.06 83 THR A CA 1
ATOM 689 C C . THR A 1 83 ? 6.944 1.991 -7.248 1.00 94.06 83 THR A C 1
ATOM 691 O O . THR A 1 83 ? 7.863 2.454 -6.573 1.00 94.06 83 THR A O 1
ATOM 694 N N . PRO A 1 84 ? 5.677 2.391 -7.037 1.00 94.62 84 PRO A N 1
ATOM 695 C CA . PRO A 1 84 ? 5.315 3.140 -5.851 1.00 94.62 84 PRO A CA 1
ATOM 696 C C . PRO A 1 84 ? 5.705 2.393 -4.594 1.00 94.62 84 PRO A C 1
ATOM 698 O O . PRO A 1 84 ? 5.433 1.199 -4.461 1.00 94.62 84 PRO A O 1
ATOM 701 N N . GLY A 1 85 ? 6.253 3.129 -3.633 1.00 90.81 85 GLY A N 1
ATOM 702 C CA . GLY A 1 85 ? 6.793 2.492 -2.451 1.00 90.81 85 GLY A CA 1
ATOM 703 C C . GLY A 1 85 ? 5.726 1.733 -1.653 1.00 90.81 85 GLY A C 1
ATOM 704 O O . GLY A 1 85 ? 5.959 0.661 -1.106 1.00 90.81 85 GLY A O 1
ATOM 705 N N . GLN A 1 86 ? 4.513 2.280 -1.610 1.00 92.44 86 GLN A N 1
ATOM 706 C CA . GLN A 1 86 ? 3.311 1.548 -1.225 1.00 92.44 86 GLN A CA 1
ATOM 707 C C . GLN A 1 86 ? 2.066 2.313 -1.658 1.00 92.44 86 GLN A C 1
ATOM 709 O O . GLN A 1 86 ? 2.064 3.543 -1.737 1.00 92.44 86 GLN A O 1
ATOM 714 N N . PHE A 1 87 ? 0.963 1.589 -1.790 1.00 95.25 87 PHE A N 1
ATOM 715 C CA . PHE A 1 87 ? -0.368 2.165 -1.711 1.00 95.25 87 PHE A CA 1
ATOM 716 C C . PHE A 1 87 ? -0.934 1.981 -0.303 1.00 95.25 87 PHE A C 1
ATOM 718 O O . PHE A 1 87 ? -0.997 0.865 0.213 1.00 95.25 87 PHE A O 1
ATOM 725 N N . THR A 1 88 ? -1.386 3.077 0.300 1.00 95.94 88 THR A N 1
ATOM 726 C CA . THR A 1 88 ? -2.217 3.087 1.507 1.00 95.94 88 THR A CA 1
ATOM 727 C C . THR A 1 88 ? -3.672 3.207 1.102 1.00 95.94 88 THR A C 1
ATOM 729 O O . THR A 1 88 ? -4.018 4.052 0.279 1.00 95.94 88 THR A O 1
ATOM 732 N N . GLY A 1 89 ? -4.532 2.390 1.692 1.00 96.25 89 GLY A N 1
ATOM 733 C CA . GLY A 1 89 ? -5.951 2.403 1.406 1.00 96.25 89 GLY A CA 1
ATOM 734 C C . GLY A 1 89 ? -6.827 2.402 2.648 1.00 96.25 89 GLY A C 1
ATOM 735 O O . GLY A 1 89 ? -6.461 1.890 3.706 1.00 96.25 89 GLY A O 1
ATOM 736 N N . ARG A 1 90 ? -8.019 2.975 2.495 1.00 96.38 90 ARG A N 1
ATOM 737 C CA . ARG A 1 90 ? -9.093 2.995 3.487 1.00 96.38 90 ARG A CA 1
ATOM 738 C C . ARG A 1 90 ? -10.397 2.611 2.810 1.00 96.38 90 ARG A C 1
ATOM 740 O O . ARG A 1 90 ? -10.747 3.151 1.762 1.00 96.38 90 ARG A O 1
ATOM 747 N N . LEU A 1 91 ? -11.102 1.676 3.427 1.00 95.88 91 LEU A N 1
ATOM 748 C CA . LEU A 1 91 ? -12.345 1.110 2.936 1.00 95.88 91 LEU A CA 1
ATOM 749 C C . LEU A 1 91 ? -13.362 1.081 4.075 1.00 95.88 91 LEU A C 1
ATOM 751 O O . LEU A 1 91 ? -13.110 0.450 5.100 1.00 95.88 91 LEU A O 1
ATOM 755 N N . THR A 1 92 ? -14.521 1.697 3.868 1.00 95.94 92 THR A N 1
ATOM 756 C CA . THR A 1 92 ? -15.672 1.556 4.767 1.00 95.94 92 THR A CA 1
ATOM 757 C C . THR A 1 92 ? -16.784 0.842 4.027 1.00 95.94 92 THR A C 1
ATOM 759 O O . THR A 1 92 ? -17.171 1.250 2.931 1.00 95.94 92 THR A O 1
ATOM 762 N N . VAL A 1 93 ? -17.280 -0.242 4.611 1.00 95.94 93 VAL A N 1
ATOM 763 C CA . VAL A 1 93 ? -18.280 -1.133 4.010 1.00 95.94 93 VAL A CA 1
ATOM 764 C C . VAL A 1 93 ? -19.416 -1.407 4.980 1.00 95.94 93 VAL A C 1
ATOM 766 O O . VAL A 1 93 ? -19.263 -1.227 6.189 1.00 95.94 93 VAL A O 1
ATOM 769 N N . SER A 1 94 ? -20.543 -1.876 4.451 1.00 95.31 94 SER A N 1
ATOM 770 C CA . SER A 1 94 ? -21.621 -2.436 5.262 1.00 95.31 94 SER A CA 1
ATOM 771 C C . SER A 1 94 ? -21.131 -3.641 6.063 1.00 95.31 94 SER A C 1
ATOM 773 O O . SER A 1 94 ? -20.208 -4.356 5.663 1.00 95.31 94 SER A O 1
ATOM 775 N N . ARG A 1 95 ? -21.781 -3.912 7.196 1.00 94.88 95 ARG A N 1
ATOM 776 C CA . ARG A 1 95 ? -21.445 -5.032 8.085 1.00 94.88 95 ARG A CA 1
ATOM 777 C C . ARG A 1 95 ? -21.511 -6.395 7.397 1.00 94.88 95 ARG A C 1
ATOM 779 O O . ARG A 1 95 ? -20.748 -7.293 7.756 1.00 94.88 95 ARG A O 1
ATOM 786 N N . ASP A 1 96 ? -22.399 -6.527 6.416 1.00 94.31 96 ASP A N 1
ATOM 787 C CA . ASP A 1 96 ? -22.585 -7.709 5.570 1.00 94.31 96 ASP A CA 1
ATOM 788 C C . ASP A 1 96 ? -21.666 -7.738 4.329 1.00 94.31 96 ASP A C 1
ATOM 790 O O . ASP A 1 96 ? -21.715 -8.691 3.553 1.00 94.31 96 ASP A O 1
ATOM 794 N N . LEU A 1 97 ? -20.809 -6.722 4.160 1.00 91.12 97 LEU A N 1
ATOM 795 C CA . LEU A 1 97 ? -19.833 -6.563 3.076 1.00 91.12 97 LEU A CA 1
ATOM 796 C C . LEU A 1 97 ? -20.442 -6.434 1.669 1.00 91.12 97 LEU A C 1
ATOM 798 O O . LEU A 1 97 ? -19.752 -6.659 0.674 1.00 91.12 97 LEU A O 1
ATOM 802 N N . THR A 1 98 ? -21.723 -6.084 1.562 1.00 90.81 98 THR A N 1
ATOM 803 C CA . THR A 1 98 ? -22.417 -5.964 0.270 1.00 90.81 98 THR A CA 1
ATOM 804 C C . THR A 1 98 ? -22.294 -4.587 -0.375 1.00 90.81 98 THR A C 1
ATOM 806 O O . THR A 1 98 ? -22.463 -4.477 -1.592 1.00 90.81 98 THR A O 1
ATOM 809 N N . LYS A 1 99 ? -21.983 -3.548 0.408 1.00 91.88 99 LYS A N 1
ATOM 810 C CA . LYS A 1 99 ? -21.916 -2.156 -0.047 1.00 91.88 99 LYS A CA 1
ATOM 811 C C . LYS A 1 99 ? -20.643 -1.477 0.442 1.00 91.88 99 LYS A C 1
ATOM 813 O O . LYS A 1 99 ? -20.292 -1.568 1.615 1.00 91.88 99 LYS A O 1
ATOM 818 N N . VAL A 1 100 ? -19.967 -0.777 -0.460 1.00 92.94 100 VAL A N 1
ATOM 819 C CA . VAL A 1 100 ? -18.846 0.121 -0.175 1.00 92.94 100 VAL A CA 1
ATOM 820 C C . VAL A 1 100 ? -19.387 1.532 -0.005 1.00 92.94 100 VAL A C 1
ATOM 822 O O . VAL A 1 100 ? -20.019 2.071 -0.913 1.00 92.94 100 VAL A O 1
ATOM 825 N N . PHE A 1 101 ? -19.120 2.123 1.153 1.00 93.00 101 PHE A N 1
ATOM 826 C CA . PHE A 1 101 ? -19.515 3.487 1.480 1.00 93.00 101 PHE A CA 1
ATOM 827 C C . PHE A 1 101 ? -18.397 4.503 1.242 1.00 93.00 101 PHE A C 1
ATOM 829 O O . PHE A 1 101 ? -18.647 5.637 0.849 1.00 93.00 101 PHE A O 1
ATOM 836 N N . PHE A 1 102 ? -17.153 4.092 1.472 1.00 93.62 102 PHE A N 1
ATOM 837 C CA . PHE A 1 102 ? -15.983 4.934 1.270 1.00 93.62 102 PHE A CA 1
ATOM 838 C C . PHE A 1 102 ? -14.833 4.094 0.744 1.00 93.62 102 PHE A C 1
ATOM 840 O O . PHE A 1 102 ? -14.562 3.015 1.274 1.00 93.62 102 PHE A O 1
ATOM 847 N N . PHE A 1 103 ? -14.134 4.608 -0.260 1.00 94.50 103 PHE A N 1
ATOM 848 C CA . PHE A 1 103 ? -12.909 4.026 -0.773 1.00 94.50 103 PHE A CA 1
ATOM 849 C C . PHE A 1 103 ? -11.892 5.122 -1.084 1.00 94.50 103 PHE A C 1
ATOM 851 O O . PHE A 1 103 ? -12.149 6.036 -1.869 1.00 94.50 103 PHE A O 1
ATOM 858 N N . ASN A 1 104 ? -10.708 4.999 -0.503 1.00 95.88 104 ASN A N 1
ATOM 859 C CA . ASN A 1 104 ? -9.542 5.782 -0.880 1.00 95.88 104 ASN A CA 1
ATOM 860 C C . ASN A 1 104 ? -8.341 4.843 -0.991 1.00 95.88 104 ASN A C 1
ATOM 862 O O . ASN A 1 104 ? -8.174 3.954 -0.155 1.00 95.88 104 ASN A O 1
ATOM 866 N N . LEU A 1 105 ? -7.527 5.041 -2.019 1.00 96.50 105 LEU A N 1
ATOM 867 C CA . LEU A 1 105 ? -6.261 4.371 -2.238 1.00 96.50 105 LEU A CA 1
ATOM 868 C C . LEU A 1 105 ? -5.251 5.378 -2.786 1.00 96.50 105 LEU A C 1
ATOM 870 O O . LEU A 1 105 ? -5.501 5.981 -3.825 1.00 96.50 105 LEU A O 1
ATOM 874 N N . PHE A 1 106 ? -4.101 5.539 -2.143 1.00 96.69 106 PHE A N 1
ATOM 875 C CA . PHE A 1 106 ? -3.122 6.548 -2.536 1.00 96.69 106 PHE A CA 1
ATOM 876 C C . PHE A 1 106 ? -1.687 6.144 -2.212 1.00 96.69 106 PHE A C 1
ATOM 878 O O . PHE A 1 106 ? -1.442 5.352 -1.302 1.00 96.69 106 PHE A O 1
ATOM 885 N N . VAL A 1 107 ? -0.733 6.731 -2.930 1.00 95.81 107 VAL A N 1
ATOM 886 C CA . VAL A 1 107 ? 0.693 6.665 -2.591 1.00 95.81 107 VAL A CA 1
ATOM 887 C C . VAL A 1 107 ? 0.998 7.757 -1.560 1.00 95.81 107 VAL A C 1
ATOM 889 O O . VAL A 1 107 ? 0.781 8.937 -1.856 1.00 95.81 107 VAL A O 1
ATOM 892 N N . PRO A 1 108 ? 1.475 7.422 -0.346 1.00 94.19 108 PRO A N 1
ATOM 893 C CA . PRO A 1 108 ? 1.809 8.426 0.660 1.00 94.19 108 PRO A CA 1
ATOM 894 C C . PRO A 1 108 ? 2.911 9.378 0.185 1.00 94.19 108 PRO A C 1
ATOM 896 O O . PRO A 1 108 ? 3.915 8.952 -0.380 1.00 94.19 108 PRO A O 1
ATOM 899 N N . SER A 1 109 ? 2.746 10.672 0.457 1.00 92.88 109 SER A N 1
ATOM 900 C CA . SER A 1 109 ? 3.692 11.738 0.086 1.00 92.88 109 SER A CA 1
ATOM 901 C C . SER A 1 109 ? 4.362 12.395 1.299 1.00 92.88 109 SER A C 1
ATOM 903 O O . SER A 1 109 ? 4.913 13.487 1.213 1.00 92.88 109 SER A O 1
ATOM 905 N N . ASN A 1 110 ? 4.328 11.724 2.454 1.00 88.75 110 ASN A N 1
ATOM 906 C CA . ASN A 1 110 ? 4.963 12.180 3.693 1.00 88.75 110 ASN A CA 1
ATOM 907 C C . ASN A 1 110 ? 6.477 11.898 3.745 1.00 88.75 110 ASN A C 1
ATOM 909 O O . ASN A 1 110 ? 7.129 12.285 4.713 1.00 88.75 110 ASN A O 1
ATOM 913 N N . GLN A 1 111 ? 7.016 11.201 2.742 1.00 84.06 111 GLN A N 1
ATOM 914 C CA . GLN A 1 111 ? 8.441 10.916 2.578 1.00 84.06 111 GLN A CA 1
ATOM 915 C C . GLN A 1 111 ? 9.043 11.795 1.477 1.00 84.06 111 GLN A C 1
ATOM 917 O O . GLN A 1 111 ? 8.321 12.329 0.640 1.00 84.06 111 GLN A O 1
ATOM 922 N N . LYS A 1 112 ? 10.375 11.944 1.469 1.00 86.00 112 LYS A N 1
ATOM 923 C CA . LYS A 1 112 ? 11.086 12.737 0.446 1.00 86.00 112 LYS A CA 1
ATOM 924 C C . LYS A 1 112 ? 11.073 12.091 -0.940 1.00 86.00 112 LYS A C 1
ATOM 926 O O . LYS A 1 112 ? 11.129 12.806 -1.930 1.00 86.00 112 LYS A O 1
ATOM 931 N N . VAL A 1 113 ? 11.025 10.765 -0.973 1.00 88.69 113 VAL A N 1
ATOM 932 C CA . VAL A 1 113 ? 10.896 9.917 -2.159 1.00 88.69 113 VAL A CA 1
ATOM 933 C C . VAL A 1 113 ? 9.848 8.856 -1.849 1.00 88.69 113 VAL A C 1
ATOM 935 O O . VAL A 1 113 ? 9.651 8.505 -0.681 1.00 88.69 113 VAL A O 1
ATOM 938 N N . ASN A 1 114 ? 9.112 8.409 -2.858 1.00 92.44 114 ASN A N 1
ATOM 939 C CA . ASN A 1 114 ? 8.025 7.442 -2.680 1.00 92.44 114 ASN A CA 1
ATOM 940 C C . ASN A 1 114 ? 7.761 6.578 -3.919 1.00 92.44 114 ASN A C 1
ATOM 942 O O . ASN A 1 114 ? 6.737 5.891 -3.961 1.00 92.44 114 ASN A O 1
ATOM 946 N N . VAL A 1 115 ? 8.644 6.626 -4.915 1.00 93.12 115 VAL A N 1
ATOM 947 C CA . VAL A 1 115 ? 8.592 5.779 -6.107 1.00 93.12 115 VAL A CA 1
ATOM 948 C C . VAL A 1 115 ? 10.007 5.359 -6.477 1.00 93.12 115 VAL A C 1
ATOM 950 O O . VAL A 1 115 ? 10.927 6.174 -6.391 1.00 93.12 115 VAL A O 1
ATOM 953 N N . ASP A 1 116 ? 10.139 4.112 -6.898 1.00 92.06 116 ASP A N 1
ATOM 954 C CA . ASP A 1 116 ? 11.329 3.572 -7.534 1.00 92.06 116 ASP A CA 1
ATOM 955 C C . ASP A 1 116 ? 11.108 3.423 -9.042 1.00 92.06 116 ASP A C 1
ATOM 957 O O . ASP A 1 116 ? 9.975 3.228 -9.509 1.00 92.06 116 ASP A O 1
ATOM 961 N N . MET A 1 117 ? 12.181 3.577 -9.802 1.00 93.25 117 MET A N 1
ATOM 962 C CA . MET A 1 117 ? 12.190 3.552 -11.255 1.00 93.25 117 MET A CA 1
ATOM 963 C C . MET A 1 117 ? 13.365 2.715 -11.728 1.00 93.25 117 MET A C 1
ATOM 965 O O . MET A 1 117 ? 14.511 3.128 -11.600 1.00 93.25 117 MET A O 1
ATOM 969 N N . GLU A 1 118 ? 13.070 1.589 -12.366 1.00 92.12 118 GLU A N 1
ATOM 970 C CA . GLU A 1 118 ? 14.093 0.668 -12.854 1.00 92.12 118 GLU A CA 1
ATOM 971 C C . GLU A 1 118 ? 13.923 0.444 -14.348 1.00 92.12 118 GLU A C 1
ATOM 973 O O . GLU A 1 118 ? 12.808 0.228 -14.829 1.00 92.12 118 GLU A O 1
ATOM 978 N N . TRP A 1 119 ? 15.008 0.431 -15.113 1.00 92.31 119 TRP A N 1
ATOM 979 C CA . TRP A 1 119 ? 14.940 0.051 -16.522 1.00 92.31 119 TRP A CA 1
ATOM 980 C C . TRP A 1 119 ? 16.170 -0.725 -16.959 1.00 92.31 119 TRP A C 1
ATOM 982 O O . TRP A 1 119 ? 17.300 -0.442 -16.557 1.00 92.31 119 TRP A O 1
ATOM 992 N N . LEU A 1 120 ? 15.947 -1.709 -17.829 1.00 90.31 120 LEU A N 1
ATOM 993 C CA . LEU A 1 120 ? 17.056 -2.418 -18.459 1.00 90.31 120 LEU A CA 1
ATOM 994 C C . LEU A 1 120 ? 17.752 -1.487 -19.450 1.00 90.31 120 LEU A C 1
ATOM 996 O O . LEU A 1 120 ? 17.093 -0.783 -20.224 1.00 90.31 120 LEU A O 1
ATOM 1000 N N . THR A 1 121 ? 19.081 -1.529 -19.473 1.00 88.44 121 THR A N 1
ATOM 1001 C CA . THR A 1 121 ? 19.887 -0.804 -20.468 1.00 88.44 121 THR A CA 1
ATOM 1002 C C . THR A 1 121 ? 20.496 -1.727 -21.520 1.00 88.44 121 THR A C 1
ATOM 1004 O O . THR A 1 121 ? 20.796 -1.263 -22.622 1.00 88.44 121 THR A O 1
ATOM 1007 N N . ASP A 1 122 ? 20.572 -3.036 -21.252 1.00 85.50 122 ASP A N 1
ATOM 1008 C CA . ASP A 1 122 ? 20.938 -4.068 -22.226 1.00 85.50 122 ASP A CA 1
ATOM 1009 C C . ASP A 1 122 ? 19.801 -5.091 -22.409 1.00 85.50 122 ASP A C 1
ATOM 1011 O O . ASP A 1 122 ? 19.159 -5.537 -21.463 1.00 85.50 122 ASP A O 1
ATOM 1015 N N . LYS A 1 123 ? 19.541 -5.487 -23.661 1.00 78.62 123 LYS A N 1
ATOM 1016 C CA . LYS A 1 123 ? 18.561 -6.535 -23.999 1.00 78.62 123 LYS A CA 1
ATOM 1017 C C . LYS A 1 123 ? 19.070 -7.943 -23.713 1.00 78.62 123 LYS A C 1
ATOM 1019 O O . LYS A 1 123 ? 18.259 -8.861 -23.605 1.00 78.62 123 LYS A O 1
ATOM 1024 N N . ASN A 1 124 ? 20.386 -8.122 -23.675 1.00 81.44 124 ASN A N 1
ATOM 1025 C CA . ASN A 1 124 ? 21.031 -9.426 -23.557 1.00 81.44 124 ASN A CA 1
ATOM 1026 C C . ASN A 1 124 ? 21.464 -9.743 -22.126 1.00 81.44 124 ASN A C 1
ATOM 1028 O O . ASN A 1 124 ? 21.761 -10.904 -21.849 1.00 81.44 124 ASN A O 1
ATOM 1032 N N . ASP A 1 125 ? 21.477 -8.743 -21.241 1.00 80.75 125 ASP A N 1
ATOM 1033 C CA . ASP A 1 125 ? 21.896 -8.898 -19.855 1.00 80.75 125 ASP A CA 1
ATOM 1034 C C . ASP A 1 125 ? 20.844 -8.327 -18.874 1.00 80.75 125 ASP A C 1
ATOM 1036 O O . ASP A 1 125 ? 20.787 -7.111 -18.684 1.00 80.75 125 ASP A O 1
ATOM 1040 N N . PRO A 1 126 ? 19.995 -9.184 -18.257 1.00 72.06 126 PRO A N 1
ATOM 1041 C CA . PRO A 1 126 ? 19.026 -8.787 -17.225 1.00 72.06 126 PRO A CA 1
ATOM 1042 C C . PRO A 1 126 ? 19.615 -8.056 -16.022 1.00 72.06 126 PRO A C 1
ATOM 1044 O O . PRO A 1 126 ? 18.845 -7.469 -15.259 1.00 72.06 126 PRO A O 1
ATOM 1047 N N . GLU A 1 127 ? 20.916 -8.222 -15.774 1.00 76.00 127 GLU A N 1
ATOM 1048 C CA . GLU A 1 127 ? 21.594 -7.692 -14.591 1.00 76.00 127 GLU A CA 1
ATOM 1049 C C . GLU A 1 127 ? 22.095 -6.262 -14.827 1.00 76.00 127 GLU A C 1
ATOM 1051 O O . GLU A 1 127 ? 22.397 -5.546 -13.873 1.00 76.00 127 GLU A O 1
ATOM 1056 N N . VAL A 1 128 ? 22.142 -5.815 -16.088 1.00 83.88 128 VAL A N 1
ATOM 1057 C CA . VAL A 1 128 ? 22.515 -4.446 -16.448 1.00 83.88 128 VAL A CA 1
ATOM 1058 C C . VAL A 1 128 ? 21.254 -3.584 -16.483 1.00 83.88 128 VAL A C 1
ATOM 1060 O O . VAL A 1 128 ? 20.566 -3.442 -17.502 1.00 83.88 128 VAL A O 1
ATOM 1063 N N . MET A 1 129 ? 20.962 -3.000 -15.328 1.00 87.81 129 MET A N 1
ATOM 1064 C CA . MET A 1 129 ? 19.840 -2.097 -15.111 1.00 87.81 129 MET A CA 1
ATOM 1065 C C . MET A 1 129 ? 20.302 -0.787 -14.484 1.00 87.81 129 MET A C 1
ATOM 1067 O O . MET A 1 129 ? 21.302 -0.739 -13.770 1.00 87.81 129 MET A O 1
ATOM 1071 N N . GLU A 1 130 ? 19.553 0.269 -14.764 1.00 90.81 130 GLU A N 1
ATOM 1072 C CA . GLU A 1 130 ? 19.673 1.546 -14.071 1.00 90.81 130 GLU A CA 1
ATOM 1073 C C . GLU A 1 130 ? 18.479 1.705 -13.135 1.00 90.81 130 GLU A C 1
ATOM 1075 O O . GLU A 1 130 ? 17.375 1.237 -13.438 1.00 90.81 130 GLU A O 1
ATOM 1080 N N . VAL A 1 131 ? 18.730 2.363 -12.007 1.00 90.50 131 VAL A N 1
ATOM 1081 C CA . VAL A 1 131 ? 17.750 2.611 -10.951 1.00 90.50 131 VAL A CA 1
ATOM 1082 C C . VAL A 1 131 ? 17.779 4.093 -10.610 1.00 90.50 131 VAL A C 1
ATOM 1084 O O . VAL A 1 131 ? 18.852 4.691 -10.486 1.00 90.50 131 VAL A O 1
ATOM 1087 N N . ASP A 1 132 ? 16.606 4.689 -10.454 1.00 92.12 132 ASP A N 1
ATOM 1088 C CA . ASP A 1 132 ? 16.439 6.052 -9.968 1.00 92.12 132 ASP A CA 1
ATOM 1089 C C . ASP A 1 132 ? 15.259 6.129 -8.994 1.00 92.12 132 ASP A C 1
ATOM 1091 O O . ASP A 1 132 ? 14.290 5.382 -9.096 1.00 92.12 132 ASP A O 1
ATOM 1095 N N . ILE A 1 133 ? 15.320 7.074 -8.061 1.00 91.81 133 ILE A N 1
ATOM 1096 C CA . ILE A 1 133 ? 14.297 7.262 -7.032 1.00 91.81 133 ILE A CA 1
ATOM 1097 C C . ILE A 1 133 ? 13.625 8.615 -7.200 1.00 91.81 133 ILE A C 1
ATOM 1099 O O . ILE A 1 133 ? 14.254 9.665 -7.341 1.00 91.81 133 ILE A O 1
ATOM 1103 N N . GLY A 1 134 ? 12.300 8.597 -7.165 1.00 91.75 134 GLY A N 1
ATOM 1104 C CA . GLY A 1 134 ? 11.483 9.762 -7.452 1.00 91.75 134 GLY A CA 1
ATOM 1105 C C . GLY A 1 134 ? 10.592 10.184 -6.295 1.00 91.75 134 GLY A C 1
ATOM 1106 O O . GLY A 1 134 ? 10.370 9.473 -5.312 1.00 91.75 134 GLY A O 1
ATOM 1107 N N . PHE A 1 135 ? 10.001 11.362 -6.468 1.00 94.00 135 PHE A N 1
ATOM 1108 C CA . PHE A 1 135 ? 8.899 11.833 -5.644 1.00 94.00 135 PHE A CA 1
ATOM 1109 C C . PHE A 1 135 ? 7.665 12.077 -6.508 1.00 94.00 135 PHE A C 1
ATOM 1111 O O . PHE A 1 135 ? 7.643 12.959 -7.367 1.00 94.00 135 PHE A O 1
ATOM 1118 N N . MET A 1 136 ? 6.615 11.312 -6.241 1.00 94.25 136 MET A N 1
ATOM 1119 C CA . MET A 1 136 ? 5.286 11.488 -6.794 1.00 94.25 136 MET A CA 1
ATOM 1120 C C . MET A 1 136 ? 4.428 12.274 -5.793 1.00 94.25 136 MET A C 1
ATOM 1122 O O . MET A 1 136 ? 4.034 11.722 -4.760 1.00 94.25 136 MET A O 1
ATOM 1126 N N . PRO A 1 137 ? 4.092 13.548 -6.072 1.00 94.75 137 PRO A N 1
ATOM 1127 C CA . PRO A 1 137 ? 3.346 14.377 -5.126 1.00 94.75 137 PRO A CA 1
ATOM 1128 C C . PRO A 1 137 ? 1.921 13.869 -4.900 1.00 94.75 137 PRO A C 1
ATOM 1130 O O . PRO A 1 137 ? 1.363 14.056 -3.816 1.00 94.75 137 PRO A O 1
ATOM 1133 N N . LYS A 1 138 ? 1.320 13.250 -5.925 1.00 94.88 138 LYS A N 1
ATOM 1134 C CA . LYS A 1 138 ? -0.039 12.724 -5.857 1.00 94.88 138 LYS A CA 1
ATOM 1135 C C . LYS A 1 138 ? -0.258 11.576 -6.840 1.00 94.88 138 LYS A C 1
ATOM 1137 O O . LYS A 1 138 ? -0.167 11.762 -8.047 1.00 94.88 138 LYS A O 1
ATOM 1142 N N . MET A 1 139 ? -0.648 10.426 -6.303 1.00 95.69 139 MET A N 1
ATOM 1143 C CA . MET A 1 139 ? -1.215 9.299 -7.041 1.00 95.69 139 MET A CA 1
ATOM 1144 C C . MET A 1 139 ? -2.318 8.704 -6.163 1.00 95.69 139 MET A C 1
ATOM 1146 O O . MET A 1 139 ? -2.029 8.204 -5.078 1.00 95.69 139 MET A O 1
ATOM 1150 N N . GLU A 1 140 ? -3.578 8.846 -6.577 1.00 96.19 140 GLU A N 1
ATOM 1151 C CA . GLU A 1 140 ? -4.753 8.570 -5.739 1.00 96.19 140 GLU A CA 1
ATOM 1152 C C . GLU A 1 140 ? -5.941 8.096 -6.588 1.00 96.19 140 GLU A C 1
ATOM 1154 O O . GLU A 1 140 ? -6.237 8.670 -7.635 1.00 96.19 140 GLU A O 1
ATOM 1159 N N . ILE A 1 141 ? -6.653 7.089 -6.088 1.00 95.31 141 ILE A N 1
ATOM 1160 C CA . ILE A 1 141 ? -7.992 6.689 -6.513 1.00 95.31 141 ILE A CA 1
ATOM 1161 C C . ILE A 1 141 ? -8.919 6.915 -5.321 1.00 95.31 141 ILE A C 1
ATOM 1163 O O . ILE A 1 141 ? -8.743 6.314 -4.261 1.00 95.31 141 ILE A O 1
ATOM 1167 N N . ARG A 1 142 ? -9.943 7.746 -5.501 1.00 93.69 142 ARG A N 1
ATOM 1168 C CA . ARG A 1 142 ? -10.939 8.037 -4.467 1.00 93.69 142 ARG A CA 1
ATOM 1169 C C . ARG A 1 142 ? -12.339 7.852 -5.027 1.00 93.69 142 ARG A C 1
ATOM 1171 O O . ARG A 1 142 ? -12.642 8.337 -6.115 1.00 93.69 142 ARG A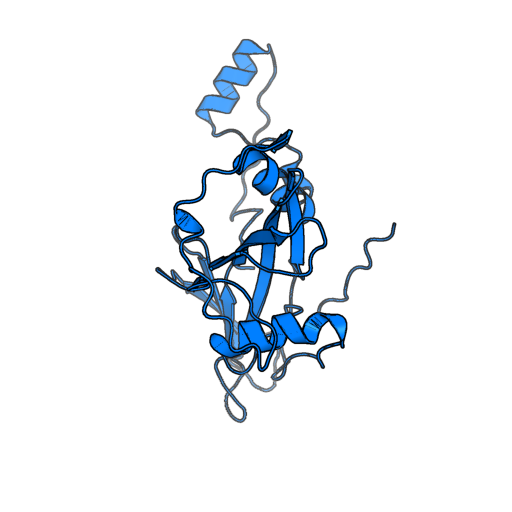 O 1
ATOM 1178 N N . SER A 1 143 ? -13.193 7.153 -4.286 1.00 90.81 143 SER A N 1
ATOM 1179 C CA . SER A 1 143 ? -14.612 7.061 -4.617 1.00 90.81 143 SER A CA 1
ATOM 1180 C C . SER A 1 143 ? -15.279 8.420 -4.451 1.00 90.81 143 SER A C 1
ATOM 1182 O O . SER A 1 143 ? -15.073 9.090 -3.443 1.00 90.81 143 SER A O 1
ATOM 1184 N N . VAL A 1 144 ? -16.136 8.779 -5.400 1.00 86.06 144 VAL A N 1
ATOM 1185 C CA . VAL A 1 144 ? -16.980 9.984 -5.335 1.00 86.06 144 VAL A CA 1
ATOM 1186 C C . VAL A 1 144 ? -18.355 9.731 -4.701 1.00 86.06 144 VAL A C 1
ATOM 1188 O O . VAL A 1 144 ? -19.165 10.644 -4.606 1.00 86.06 144 VAL A O 1
ATOM 1191 N N . GLY A 1 145 ? -18.638 8.491 -4.299 1.00 84.56 145 GLY A N 1
ATOM 1192 C CA . GLY A 1 145 ? -19.922 8.069 -3.750 1.00 84.56 145 GLY A CA 1
ATOM 1193 C C . GLY A 1 145 ? -19.944 6.573 -3.453 1.00 84.56 145 GLY A C 1
ATOM 1194 O O . GLY A 1 145 ? -18.914 5.896 -3.537 1.00 84.56 145 GLY A O 1
ATOM 1195 N N . TYR A 1 146 ? -21.124 6.053 -3.126 1.00 88.31 146 TYR A N 1
ATOM 1196 C CA . TYR A 1 146 ? -21.305 4.646 -2.767 1.00 88.31 146 TYR A CA 1
ATOM 1197 C C . TYR A 1 146 ? -21.154 3.694 -3.946 1.00 88.31 146 TYR A C 1
ATOM 1199 O O . TYR A 1 146 ? -21.358 4.053 -5.108 1.00 88.31 146 TYR A O 1
ATOM 1207 N N . SER A 1 147 ? -20.838 2.434 -3.651 1.00 88.50 147 SER A N 1
ATOM 1208 C CA . SER A 1 147 ? -21.003 1.377 -4.644 1.00 88.50 147 SER A CA 1
ATOM 1209 C C . SER A 1 147 ? -22.487 1.119 -4.884 1.00 88.50 147 SER A C 1
ATOM 1211 O O . SER A 1 147 ? -23.232 0.892 -3.929 1.00 88.50 147 SER A O 1
ATOM 1213 N N . HIS A 1 148 ? -22.873 1.038 -6.151 1.00 83.19 148 HIS A N 1
ATOM 1214 C CA . HIS A 1 148 ? -24.225 0.690 -6.573 1.00 83.19 148 HIS A CA 1
ATOM 1215 C C . HIS A 1 148 ? -24.189 -0.621 -7.357 1.00 83.19 148 HIS A C 1
ATOM 1217 O O . HIS A 1 148 ? -23.175 -0.968 -7.976 1.00 83.19 148 HIS A O 1
ATOM 1223 N N . LYS A 1 149 ? -25.291 -1.374 -7.332 1.00 81.25 149 LYS A N 1
ATOM 1224 C CA . LYS A 1 149 ? -25.407 -2.556 -8.188 1.00 81.25 149 LYS A CA 1
ATOM 1225 C C . LYS A 1 149 ? -25.545 -2.092 -9.643 1.00 81.25 149 LYS A C 1
ATOM 1227 O O . LYS A 1 149 ? -26.185 -1.075 -9.899 1.00 81.25 149 LYS A O 1
ATOM 1232 N N . PRO A 1 150 ? -24.985 -2.826 -10.616 1.00 73.94 150 PRO A N 1
ATOM 1233 C CA . PRO A 1 150 ? -25.235 -2.526 -12.020 1.00 73.94 150 PRO A CA 1
ATOM 1234 C C . PRO A 1 150 ? -26.750 -2.506 -12.281 1.00 73.94 150 PRO A C 1
ATOM 1236 O O . PRO A 1 150 ? -27.434 -3.462 -11.915 1.00 73.94 150 PRO A O 1
ATOM 1239 N N . ASN A 1 151 ? -27.254 -1.441 -12.910 1.00 74.25 151 ASN A N 1
ATOM 1240 C CA . ASN A 1 151 ? -28.671 -1.227 -13.252 1.00 74.25 151 ASN A CA 1
ATOM 1241 C C . ASN A 1 151 ? -29.633 -0.941 -12.077 1.00 74.25 151 ASN A C 1
ATOM 1243 O O . ASN A 1 151 ? -30.832 -1.175 -12.215 1.00 74.25 151 ASN A O 1
ATOM 1247 N N . SER A 1 152 ? -29.155 -0.452 -10.928 1.00 70.25 152 SER A N 1
ATOM 1248 C CA . SER A 1 152 ? -30.046 0.139 -9.918 1.00 70.25 152 SER A CA 1
ATOM 1249 C C . SER A 1 152 ? -30.298 1.619 -10.228 1.00 70.25 152 SER A C 1
ATOM 1251 O O . SER A 1 152 ? -29.352 2.402 -10.213 1.00 70.25 152 SER A O 1
ATOM 1253 N N . ASP A 1 153 ? -31.558 2.006 -10.442 1.00 62.78 153 ASP A N 1
ATOM 1254 C CA . ASP A 1 153 ? -31.989 3.407 -10.643 1.00 62.78 153 ASP A CA 1
ATOM 1255 C C . ASP A 1 153 ? -32.009 4.236 -9.339 1.00 62.78 153 ASP A C 1
ATOM 1257 O O . ASP A 1 153 ? -32.469 5.378 -9.306 1.00 62.78 153 ASP A O 1
ATOM 1261 N N . GLU A 1 154 ? -31.526 3.664 -8.236 1.00 61.34 154 GLU A N 1
ATOM 1262 C CA . GLU A 1 154 ? -31.487 4.319 -6.934 1.00 61.34 154 GLU A CA 1
ATOM 1263 C C . GLU A 1 154 ? -30.368 5.370 -6.913 1.00 61.34 154 GLU A C 1
ATOM 1265 O O . GLU A 1 154 ? -29.196 5.062 -6.703 1.00 61.34 154 GLU A O 1
ATOM 1270 N N . GLN A 1 155 ? -30.739 6.635 -7.130 1.00 57.00 155 GLN A N 1
ATOM 1271 C CA . GLN A 1 155 ? -29.923 7.783 -6.736 1.00 57.00 155 GLN A CA 1
ATOM 1272 C C . GLN A 1 155 ? -29.954 7.900 -5.209 1.00 57.00 155 GLN A C 1
ATOM 1274 O O . GLN A 1 155 ? -30.746 8.649 -4.637 1.00 57.00 155 GLN A O 1
ATOM 1279 N N . GLU A 1 156 ? -29.120 7.120 -4.532 1.00 62.00 156 GLU A N 1
ATOM 1280 C CA . GLU A 1 156 ? -28.904 7.301 -3.103 1.00 62.00 156 GLU A CA 1
ATOM 1281 C C . GLU A 1 156 ? -28.071 8.560 -2.832 1.00 62.00 156 GLU A C 1
ATOM 1283 O O . GLU A 1 156 ? -27.208 8.970 -3.611 1.00 62.00 156 GLU A O 1
ATOM 1288 N N . ASN A 1 157 ? -28.348 9.189 -1.694 1.00 61.88 157 ASN A N 1
ATOM 1289 C CA . ASN A 1 157 ? -27.685 10.414 -1.274 1.00 61.88 157 ASN A CA 1
ATOM 1290 C C . ASN A 1 157 ? -26.216 10.113 -0.905 1.00 61.88 157 ASN A C 1
ATOM 1292 O O . ASN A 1 157 ? -25.965 9.371 0.042 1.00 61.88 157 ASN A O 1
ATOM 1296 N N . ASN A 1 158 ? -25.247 10.679 -1.631 1.00 66.94 158 ASN A N 1
ATOM 1297 C CA . ASN A 1 158 ? -23.814 10.334 -1.532 1.00 66.94 158 ASN A CA 1
ATOM 1298 C C . ASN A 1 158 ? -23.062 10.978 -0.338 1.00 66.94 158 ASN A C 1
ATOM 1300 O O . ASN A 1 158 ? -21.833 10.998 -0.320 1.00 66.94 158 ASN A O 1
ATOM 1304 N N . ASP A 1 159 ? -23.765 11.485 0.677 1.00 68.75 159 ASP A N 1
ATOM 1305 C CA . AS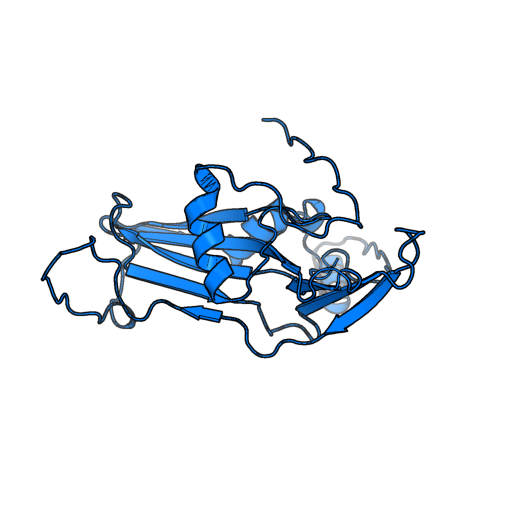P A 1 159 ? -23.203 12.317 1.760 1.00 68.75 159 ASP A CA 1
ATOM 1306 C C . ASP A 1 159 ? -22.510 11.531 2.901 1.00 68.75 159 ASP A C 1
ATOM 1308 O O . ASP A 1 159 ? -22.577 11.888 4.081 1.00 68.75 159 ASP A O 1
ATOM 1312 N N . PHE A 1 160 ? -21.795 10.450 2.579 1.00 76.00 160 PHE A N 1
ATOM 1313 C CA . PHE A 1 160 ? -21.130 9.627 3.601 1.00 76.00 160 PHE A CA 1
ATOM 1314 C C . PHE A 1 160 ? -20.048 10.348 4.371 1.00 76.00 160 PHE A C 1
ATOM 1316 O O . PHE A 1 160 ? -19.842 10.069 5.547 1.00 76.00 160 PHE A O 1
ATOM 1323 N N . GLU A 1 161 ? -19.318 11.241 3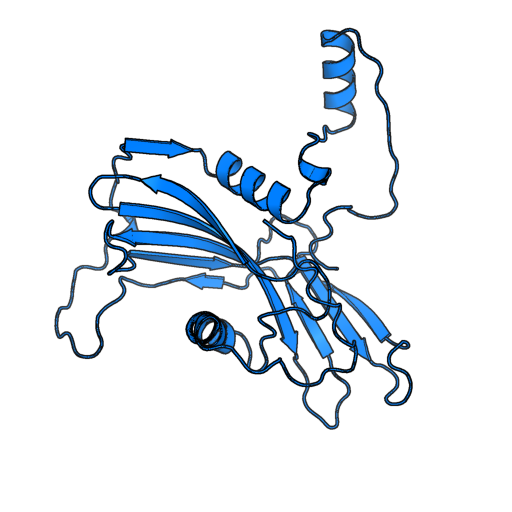.702 1.00 69.44 161 GLU A N 1
ATOM 1324 C CA . GLU A 1 161 ? -18.163 11.908 4.305 1.00 69.44 161 GLU A CA 1
ATOM 1325 C C . GLU A 1 161 ? -18.569 12.745 5.527 1.00 69.44 161 GLU A C 1
ATOM 1327 O O . GLU A 1 161 ? -17.748 12.971 6.412 1.00 69.44 161 GLU A O 1
ATOM 1332 N N . ASN A 1 162 ? -19.850 13.120 5.618 1.00 70.81 162 ASN A N 1
ATOM 1333 C CA . ASN A 1 162 ? -20.437 13.841 6.746 1.00 70.81 162 ASN A CA 1
ATOM 1334 C C . ASN A 1 162 ? -21.109 12.922 7.784 1.00 70.81 162 ASN A C 1
ATOM 1336 O O . ASN A 1 162 ? -21.657 13.405 8.776 1.00 70.81 162 ASN A O 1
ATOM 1340 N N . THR A 1 163 ? -21.103 11.604 7.573 1.00 80.88 163 THR A N 1
ATOM 1341 C CA . THR A 1 163 ? -21.735 10.640 8.479 1.00 80.88 163 THR A CA 1
ATOM 1342 C C . THR A 1 163 ? -20.826 10.357 9.672 1.00 80.88 163 THR A C 1
ATOM 1344 O O . THR A 1 163 ? -19.767 9.744 9.547 1.00 80.88 163 THR A O 1
ATOM 1347 N N . THR A 1 164 ? -21.262 10.761 10.865 1.00 85.44 164 THR A N 1
ATOM 1348 C CA . THR A 1 164 ? -20.588 10.401 12.118 1.00 85.44 164 THR A CA 1
ATOM 1349 C C . THR A 1 164 ? -20.971 8.980 12.522 1.00 85.44 164 THR A C 1
ATOM 1351 O O . THR A 1 164 ? -22.108 8.725 12.915 1.00 85.44 164 THR A O 1
ATOM 1354 N N . ILE A 1 165 ? -20.015 8.054 12.456 1.00 91.50 165 ILE A N 1
ATOM 1355 C CA . ILE A 1 165 ? -20.214 6.656 12.857 1.00 91.50 165 ILE A CA 1
ATOM 1356 C C . ILE A 1 165 ? -19.828 6.484 14.326 1.00 91.50 165 ILE A C 1
ATOM 1358 O O . ILE A 1 165 ? -18.734 6.866 14.739 1.00 91.50 165 ILE A O 1
ATOM 1362 N N . VAL A 1 166 ? -20.707 5.855 15.108 1.00 93.88 166 VAL A N 1
ATOM 1363 C CA . VAL A 1 166 ? -20.386 5.406 16.468 1.00 93.88 166 VAL A CA 1
ATOM 1364 C C . VAL A 1 166 ? -19.803 3.997 16.392 1.00 93.88 166 VAL A C 1
ATOM 1366 O O . VAL A 1 166 ? -20.509 3.029 16.100 1.00 93.88 166 VAL A O 1
ATOM 1369 N N . TRP A 1 167 ? -18.499 3.877 16.634 1.00 96.06 167 TRP A N 1
ATOM 1370 C CA . TRP A 1 167 ? -17.805 2.592 16.633 1.00 96.06 167 TRP A CA 1
ATOM 1371 C C . TRP A 1 167 ? -18.009 1.860 17.959 1.00 96.06 167 TRP A C 1
ATOM 1373 O O . TRP A 1 167 ? -17.843 2.430 19.034 1.00 96.06 167 TRP A O 1
ATOM 1383 N N . GLN A 1 168 ? -18.347 0.573 17.894 1.00 97.31 168 GLN A N 1
ATOM 1384 C CA . GLN A 1 168 ? -18.438 -0.273 19.089 1.00 97.31 168 GLN A CA 1
ATOM 1385 C C . GLN A 1 168 ? -17.058 -0.756 19.533 1.00 97.31 168 GLN A C 1
ATOM 1387 O O . GLN A 1 168 ? -16.801 -0.955 20.720 1.00 97.31 168 GLN A O 1
ATOM 1392 N N . LYS A 1 169 ? -16.183 -1.001 18.556 1.00 97.38 169 LYS A N 1
ATOM 1393 C CA . LYS A 1 169 ? -14.787 -1.371 18.756 1.00 97.38 169 LYS A CA 1
ATOM 1394 C C . LYS A 1 169 ? -13.962 -0.652 17.716 1.00 97.38 169 LYS A C 1
ATOM 1396 O O . LYS A 1 169 ? -14.276 -0.743 16.529 1.00 97.38 169 LYS A O 1
ATOM 1401 N N . GLU A 1 170 ? -12.900 -0.003 18.157 1.00 97.69 170 GLU A N 1
ATOM 1402 C CA . GLU A 1 170 ? -11.922 0.581 17.260 1.00 97.69 170 GLU A CA 1
ATOM 1403 C C . GLU A 1 170 ? -10.525 0.570 17.866 1.00 97.69 170 GLU A C 1
ATOM 1405 O O . GLU A 1 170 ? -10.358 0.606 19.085 1.00 97.69 170 GLU A O 1
ATOM 1410 N N . ILE A 1 171 ? -9.539 0.510 16.981 1.00 98.12 171 ILE A N 1
ATOM 1411 C CA . ILE A 1 171 ? -8.164 0.915 17.252 1.00 98.12 171 ILE A CA 1
ATOM 1412 C C . ILE A 1 171 ? -7.887 2.227 16.516 1.00 98.12 171 ILE A C 1
ATOM 1414 O O . ILE A 1 171 ? -8.609 2.613 15.586 1.00 98.12 171 ILE A O 1
ATOM 1418 N N . THR A 1 172 ? -6.841 2.928 16.922 1.00 96.75 172 THR A N 1
ATOM 1419 C CA . THR A 1 172 ? -6.384 4.132 16.225 1.00 96.75 172 THR A CA 1
ATOM 1420 C C . THR A 1 172 ? -5.904 3.803 14.811 1.00 96.75 172 THR A C 1
ATOM 1422 O O . THR A 1 172 ? -5.609 2.654 14.461 1.00 96.75 172 THR A O 1
ATOM 1425 N N . TYR A 1 173 ? -5.845 4.827 13.963 1.00 93.94 173 TYR A N 1
ATOM 1426 C CA . TYR A 1 173 ? -5.303 4.681 12.616 1.00 93.94 173 TYR A CA 1
ATOM 1427 C C . TYR A 1 173 ? -3.825 4.262 12.656 1.00 93.94 173 TYR A C 1
ATOM 1429 O O . TYR A 1 173 ? -3.400 3.397 11.891 1.00 93.94 173 TYR A O 1
ATOM 1437 N N . GLU A 1 174 ? -3.064 4.828 13.589 1.00 93.56 174 GLU A N 1
ATOM 1438 C CA . GLU A 1 174 ? -1.657 4.530 13.835 1.00 93.56 174 GLU A CA 1
ATOM 1439 C C . GLU A 1 174 ? -1.457 3.072 14.254 1.00 93.56 174 GLU A C 1
ATOM 1441 O O . GLU A 1 174 ? -0.631 2.387 13.661 1.00 93.56 174 GLU A O 1
ATOM 1446 N N . GLU A 1 175 ? -2.265 2.549 15.182 1.00 95.88 175 GLU A N 1
ATOM 1447 C CA . GLU A 1 175 ? -2.195 1.137 15.592 1.00 95.88 175 GLU A CA 1
ATOM 1448 C C . GLU A 1 175 ? -2.486 0.178 14.430 1.00 95.88 175 GLU A C 1
ATOM 1450 O O . GLU A 1 175 ? -1.812 -0.845 14.279 1.00 95.88 175 GLU A O 1
ATOM 1455 N N . ALA A 1 176 ? -3.465 0.504 13.578 1.00 96.75 176 ALA A N 1
ATOM 1456 C CA . ALA A 1 176 ? -3.758 -0.292 12.387 1.00 96.75 176 ALA A CA 1
ATOM 1457 C C . ALA A 1 176 ? -2.600 -0.251 11.378 1.00 96.75 176 ALA A C 1
ATOM 1459 O O . ALA A 1 176 ? -2.233 -1.285 10.812 1.00 96.75 176 ALA A O 1
ATOM 1460 N N . LYS A 1 177 ? -2.005 0.928 11.165 1.00 93.00 177 LYS A N 1
ATOM 1461 C CA . LYS A 1 177 ? -0.849 1.111 10.282 1.00 93.00 177 LYS A CA 1
ATOM 1462 C C . LYS A 1 177 ? 0.373 0.350 10.796 1.00 93.00 177 LYS A C 1
ATOM 1464 O O . LYS A 1 177 ? 0.984 -0.378 10.021 1.00 93.00 177 LYS A O 1
ATOM 1469 N N . ASP A 1 178 ? 0.686 0.450 12.084 1.00 92.06 178 ASP A N 1
ATOM 1470 C CA . ASP A 1 178 ? 1.807 -0.259 12.707 1.00 92.06 178 ASP A CA 1
ATOM 1471 C C . ASP A 1 178 ? 1.635 -1.781 12.584 1.00 92.06 178 ASP A C 1
ATOM 1473 O O . ASP A 1 178 ? 2.581 -2.502 12.257 1.00 92.06 178 ASP A O 1
ATOM 1477 N N . ALA A 1 179 ? 0.408 -2.285 12.762 1.00 94.06 179 ALA A N 1
ATOM 1478 C CA . ALA A 1 179 ? 0.101 -3.700 12.570 1.00 94.06 179 ALA A CA 1
ATOM 1479 C C . ALA A 1 179 ? 0.324 -4.166 11.117 1.00 94.06 179 ALA A C 1
ATOM 1481 O O . ALA A 1 179 ? 0.819 -5.277 10.895 1.00 94.06 179 ALA A O 1
ATOM 1482 N N . LEU A 1 180 ? -0.018 -3.333 10.126 1.00 94.19 180 LEU A N 1
ATOM 1483 C CA . LEU A 1 180 ? 0.265 -3.603 8.711 1.00 94.19 180 LEU A CA 1
ATOM 1484 C C . LEU A 1 180 ? 1.769 -3.565 8.427 1.00 94.19 180 LEU A C 1
ATOM 1486 O O . LEU A 1 180 ? 2.295 -4.481 7.797 1.00 94.19 180 LEU A O 1
ATOM 1490 N N . ASP A 1 181 ? 2.472 -2.558 8.934 1.00 90.19 181 ASP A N 1
ATOM 1491 C CA . ASP A 1 181 ? 3.915 -2.392 8.763 1.00 90.19 181 ASP A CA 1
ATOM 1492 C C . ASP A 1 181 ? 4.694 -3.592 9.313 1.00 90.19 181 ASP A C 1
ATOM 1494 O O . ASP A 1 181 ? 5.557 -4.128 8.623 1.00 90.19 181 ASP A O 1
ATOM 1498 N N . VAL A 1 182 ? 4.341 -4.096 10.499 1.00 91.06 182 VAL A N 1
ATOM 1499 C CA . VAL A 1 182 ? 4.933 -5.315 11.083 1.00 91.06 182 VAL A CA 1
ATOM 1500 C C . VAL A 1 182 ? 4.690 -6.556 10.220 1.00 91.06 182 VAL A C 1
ATOM 1502 O O . VAL A 1 182 ? 5.488 -7.500 10.237 1.00 91.06 182 VAL A O 1
ATOM 1505 N N . ARG A 1 183 ? 3.581 -6.595 9.474 1.00 90.88 183 ARG A N 1
ATOM 1506 C CA . ARG A 1 183 ? 3.237 -7.744 8.633 1.00 90.88 183 ARG A CA 1
ATOM 1507 C C . ARG A 1 183 ? 4.119 -7.843 7.392 1.00 90.88 183 ARG A C 1
ATOM 1509 O O . ARG A 1 183 ? 4.434 -8.974 7.012 1.00 90.88 183 ARG A O 1
ATOM 1516 N N . PHE A 1 184 ? 4.474 -6.702 6.801 1.00 86.81 184 PHE A N 1
ATOM 1517 C CA . PHE A 1 184 ? 5.388 -6.601 5.658 1.00 86.81 184 PHE A CA 1
ATOM 1518 C C . PHE A 1 184 ? 6.854 -6.583 6.095 1.00 86.81 184 PHE A C 1
ATOM 1520 O O . PHE A 1 184 ? 7.689 -7.218 5.465 1.00 86.81 184 PHE A O 1
ATOM 1527 N N . PHE A 1 185 ? 7.152 -5.947 7.227 1.00 87.12 185 PHE A N 1
ATOM 1528 C CA . PHE A 1 185 ? 8.500 -5.804 7.766 1.00 87.12 185 PHE A CA 1
ATOM 1529 C C . PHE A 1 185 ? 8.566 -6.357 9.190 1.00 87.12 185 PHE A C 1
ATOM 1531 O O . PHE A 1 185 ? 8.417 -5.614 10.164 1.00 87.12 185 PHE A O 1
ATOM 1538 N N . PRO A 1 186 ? 8.828 -7.665 9.365 1.00 87.00 186 PRO A N 1
ATOM 1539 C CA . PRO A 1 186 ? 8.867 -8.285 10.686 1.00 87.00 186 PRO A CA 1
ATOM 1540 C C . PRO A 1 186 ? 9.851 -7.636 11.670 1.00 87.00 186 PRO A C 1
ATOM 1542 O O . PRO A 1 186 ? 9.643 -7.741 12.879 1.00 87.00 186 PRO A O 1
ATOM 1545 N N . PHE A 1 187 ? 10.898 -6.960 11.185 1.00 84.62 187 PHE A N 1
ATOM 1546 C CA . PHE A 1 187 ? 11.845 -6.228 12.033 1.00 84.62 187 PHE A CA 1
ATOM 1547 C C . PHE A 1 187 ? 11.217 -4.997 12.713 1.00 84.62 187 PHE A C 1
ATOM 1549 O O . PHE A 1 187 ? 11.650 -4.632 13.803 1.00 84.62 187 PHE A O 1
ATOM 1556 N N . LYS A 1 188 ? 10.132 -4.423 12.166 1.00 87.75 188 LYS A N 1
ATOM 1557 C CA . LYS A 1 188 ? 9.373 -3.322 12.793 1.00 87.75 188 LYS A CA 1
ATOM 1558 C C . LYS A 1 188 ? 8.642 -3.722 14.081 1.00 87.75 188 LYS A C 1
ATOM 1560 O O . LYS A 1 188 ? 8.086 -2.866 14.758 1.00 87.75 188 LYS A O 1
ATOM 1565 N N . LYS A 1 189 ? 8.671 -5.005 14.472 1.00 88.31 189 LYS A N 1
ATOM 1566 C CA . LYS A 1 189 ? 8.252 -5.440 15.821 1.00 88.31 189 LYS A CA 1
ATOM 1567 C C . LYS A 1 189 ? 9.075 -4.775 16.921 1.00 88.31 189 LYS A C 1
ATOM 1569 O O . LYS A 1 189 ? 8.597 -4.643 18.045 1.00 88.31 189 LYS A O 1
ATOM 1574 N N . VAL A 1 190 ? 10.316 -4.406 16.611 1.00 85.06 190 VAL A N 1
ATOM 1575 C CA . VAL A 1 190 ? 11.156 -3.613 17.500 1.00 85.06 190 VAL A CA 1
ATOM 1576 C C . VAL A 1 190 ? 10.840 -2.146 17.253 1.00 85.06 190 VAL A C 1
ATOM 1578 O O . VAL A 1 190 ? 10.918 -1.667 16.123 1.00 85.06 190 VAL A O 1
ATOM 1581 N N . LYS A 1 191 ? 10.483 -1.423 18.316 1.00 80.88 191 LYS A N 1
ATOM 1582 C CA . LYS A 1 191 ? 10.236 0.011 18.221 1.00 80.88 191 LYS A CA 1
ATOM 1583 C C . LYS A 1 191 ? 11.564 0.747 18.085 1.00 80.88 191 LYS A C 1
ATOM 1585 O O . LYS A 1 191 ? 12.396 0.713 18.990 1.00 80.88 191 LYS A O 1
ATOM 1590 N N . TYR A 1 192 ? 11.738 1.418 16.955 1.00 80.06 192 TYR A N 1
ATOM 1591 C CA . TYR A 1 192 ? 12.870 2.303 16.733 1.00 80.06 192 TYR A CA 1
ATOM 1592 C C . TYR A 1 192 ? 12.568 3.667 17.345 1.00 80.06 192 TYR A C 1
ATOM 1594 O O . TYR A 1 192 ? 11.473 4.212 17.198 1.00 80.06 192 TYR A O 1
ATOM 1602 N N . HIS A 1 193 ? 13.556 4.210 18.038 1.00 83.00 193 HIS A N 1
ATOM 1603 C CA . HIS A 1 193 ? 13.525 5.552 18.593 1.00 83.00 193 HIS A CA 1
ATOM 1604 C C . HIS A 1 193 ? 14.570 6.384 17.859 1.00 83.00 193 HIS A C 1
ATOM 1606 O O . HIS A 1 193 ? 15.617 5.859 17.471 1.00 83.00 193 HIS A O 1
ATOM 1612 N N . ASN A 1 194 ? 14.303 7.678 17.664 1.00 85.25 194 ASN A N 1
ATOM 1613 C CA . ASN A 1 194 ? 15.378 8.572 17.246 1.00 85.25 194 ASN A CA 1
ATOM 1614 C C . ASN A 1 194 ? 16.467 8.598 18.334 1.00 85.25 194 ASN A C 1
ATOM 1616 O O . ASN A 1 194 ? 16.242 8.178 19.472 1.00 85.25 194 ASN A O 1
ATOM 1620 N N . LEU A 1 195 ? 17.656 9.080 17.970 1.00 87.50 195 LEU A N 1
ATOM 1621 C CA . LEU A 1 195 ? 18.821 9.020 18.847 1.00 87.50 195 LEU A CA 1
ATOM 1622 C C . LEU A 1 195 ? 18.541 9.652 20.221 1.00 87.50 195 LEU A C 1
ATOM 1624 O O . LEU A 1 195 ? 18.834 9.046 21.245 1.00 87.50 195 LEU A O 1
ATOM 1628 N N . THR A 1 196 ? 17.921 10.832 20.240 1.00 91.88 196 THR A N 1
ATOM 1629 C CA . THR A 1 196 ? 17.600 11.573 21.466 1.00 91.88 196 THR A CA 1
ATOM 1630 C C . THR A 1 196 ? 16.626 10.806 22.361 1.00 91.88 196 THR A C 1
ATOM 1632 O O . THR A 1 196 ? 16.899 10.609 23.546 1.00 91.88 196 THR A O 1
ATOM 1635 N N . ASP A 1 197 ? 15.530 10.305 21.795 1.00 91.88 197 ASP A N 1
ATOM 1636 C CA . ASP A 1 197 ? 14.516 9.547 22.531 1.00 91.88 197 ASP A CA 1
ATOM 1637 C C . ASP A 1 197 ? 15.075 8.228 23.074 1.00 91.88 197 ASP A C 1
ATOM 1639 O O . ASP A 1 197 ? 14.729 7.818 24.183 1.00 91.88 197 ASP A O 1
ATOM 1643 N N . ALA A 1 198 ? 15.966 7.574 22.322 1.00 92.06 198 ALA A N 1
ATOM 1644 C CA . ALA A 1 198 ? 16.611 6.337 22.747 1.00 92.06 198 ALA A CA 1
ATOM 1645 C C . ALA A 1 198 ? 17.459 6.545 24.011 1.00 92.06 198 ALA A C 1
ATOM 1647 O O . ALA A 1 198 ? 17.373 5.739 24.938 1.00 92.06 198 ALA A O 1
ATOM 1648 N N . PHE A 1 199 ? 18.235 7.634 24.085 1.00 93.81 199 PHE A N 1
ATOM 1649 C CA . PHE A 1 199 ? 19.033 7.956 25.274 1.00 93.81 199 PHE A CA 1
ATOM 1650 C C . PHE A 1 199 ? 18.163 8.324 26.479 1.00 93.81 199 PHE A C 1
ATOM 1652 O O . PHE A 1 199 ? 18.419 7.826 27.575 1.00 93.81 199 PHE A O 1
ATOM 1659 N N . HIS A 1 200 ? 17.105 9.119 26.287 1.00 95.12 200 HIS A N 1
ATOM 1660 C CA . HIS A 1 200 ? 16.168 9.434 27.371 1.00 95.12 200 HIS A CA 1
ATOM 1661 C C . HIS A 1 200 ? 15.476 8.185 27.924 1.00 95.12 200 HIS A C 1
ATOM 1663 O O . HIS A 1 200 ? 15.319 8.040 29.139 1.00 95.12 200 HIS A O 1
ATOM 1669 N N . LEU A 1 201 ? 15.074 7.263 27.048 1.00 93.69 201 LEU A N 1
ATOM 1670 C CA . LEU A 1 201 ? 14.458 6.009 27.467 1.00 93.69 201 LEU A CA 1
ATOM 1671 C C . LEU A 1 201 ? 15.459 5.108 28.199 1.00 93.69 201 LEU A C 1
ATOM 1673 O O . LEU A 1 201 ? 15.121 4.535 29.230 1.00 93.69 201 LEU A O 1
ATOM 1677 N N . ALA A 1 202 ? 16.691 5.017 27.699 1.00 94.62 202 ALA A N 1
ATOM 1678 C CA . ALA A 1 202 ? 17.754 4.227 28.308 1.00 94.62 202 ALA A CA 1
ATOM 1679 C C . ALA A 1 202 ? 18.114 4.717 29.718 1.00 94.62 202 ALA A C 1
ATOM 1681 O O . ALA A 1 202 ? 18.234 3.899 30.630 1.00 94.62 202 ALA A O 1
ATOM 1682 N N . GLU A 1 203 ? 18.205 6.034 29.923 1.00 96.44 203 GLU A N 1
ATOM 1683 C CA . GLU A 1 203 ? 18.409 6.634 31.246 1.00 96.44 203 GLU A CA 1
ATOM 1684 C C . GLU A 1 203 ? 17.242 6.310 32.188 1.00 96.44 203 GLU A C 1
ATOM 1686 O O . GLU A 1 203 ? 17.451 5.797 33.288 1.00 96.44 203 GLU A O 1
ATOM 1691 N N . LYS A 1 204 ? 16.001 6.529 31.733 1.00 96.81 204 LYS A N 1
ATOM 1692 C CA . LYS A 1 204 ? 14.789 6.253 32.518 1.00 96.81 204 LYS A CA 1
ATOM 1693 C C . LYS A 1 204 ? 14.661 4.778 32.912 1.00 96.81 204 LYS A C 1
ATOM 1695 O O . LYS A 1 204 ? 14.188 4.477 34.005 1.00 96.81 204 LYS A O 1
ATOM 1700 N N . GLU A 1 205 ? 15.036 3.864 32.023 1.00 95.94 205 GLU A N 1
ATOM 1701 C CA . GLU A 1 205 ? 14.933 2.417 32.243 1.00 95.94 205 GLU A CA 1
ATOM 1702 C C . GLU A 1 205 ? 16.196 1.789 32.850 1.00 95.94 205 GLU A C 1
ATOM 1704 O O . GLU A 1 205 ? 16.205 0.583 33.097 1.00 95.94 205 GLU A O 1
ATOM 1709 N N . ASN A 1 206 ? 17.248 2.578 33.103 1.00 96.25 206 ASN A N 1
ATOM 1710 C CA . ASN A 1 206 ? 18.567 2.105 33.532 1.00 96.25 206 ASN A CA 1
ATOM 1711 C C . ASN A 1 206 ? 19.125 0.989 32.620 1.00 96.25 206 ASN A C 1
ATOM 1713 O O . ASN A 1 206 ? 19.550 -0.076 33.078 1.00 96.25 206 ASN A O 1
ATOM 1717 N N . LYS A 1 207 ? 19.073 1.221 31.305 1.00 95.19 207 LYS A N 1
ATOM 1718 C CA . LYS A 1 207 ? 19.533 0.303 30.251 1.00 95.19 207 LYS A CA 1
ATOM 1719 C C . LYS A 1 207 ? 20.618 0.946 29.388 1.00 95.19 207 LYS A C 1
ATOM 1721 O O . LYS A 1 207 ? 20.777 2.160 29.363 1.00 95.19 207 LYS A O 1
ATOM 1726 N N . LEU A 1 208 ? 21.360 0.116 28.655 1.00 92.00 208 LEU A N 1
ATOM 1727 C CA . LEU A 1 208 ? 22.319 0.573 27.646 1.00 92.00 208 LEU A CA 1
ATOM 1728 C C . LEU A 1 208 ? 21.622 0.801 26.297 1.00 92.00 208 LEU A C 1
ATOM 1730 O O . LEU A 1 208 ? 20.692 0.076 25.946 1.00 92.00 208 LEU A O 1
ATOM 1734 N N . VAL A 1 209 ? 22.122 1.764 25.519 1.00 90.19 209 VAL A N 1
ATOM 1735 C CA . VAL A 1 209 ? 21.721 1.969 24.119 1.00 90.19 209 VAL A CA 1
ATOM 1736 C C . VAL A 1 209 ? 22.600 1.101 23.218 1.00 90.19 209 VAL A C 1
ATOM 1738 O O . VAL A 1 209 ? 23.825 1.204 23.257 1.00 90.19 209 VAL A O 1
ATOM 1741 N N . HIS A 1 210 ? 21.980 0.257 22.393 1.00 84.56 210 HIS A N 1
ATOM 1742 C CA . HIS A 1 210 ? 22.653 -0.451 21.305 1.00 84.56 210 HIS A CA 1
ATOM 1743 C C . HIS A 1 210 ? 22.303 0.221 19.975 1.00 84.56 210 HIS A C 1
ATOM 1745 O O . HIS A 1 210 ? 21.132 0.271 19.600 1.00 84.56 210 HIS A O 1
ATOM 1751 N N . THR A 1 211 ? 23.311 0.729 19.270 1.00 82.25 211 THR A N 1
ATOM 1752 C CA . THR A 1 211 ? 23.125 1.455 18.008 1.00 82.25 211 THR A CA 1
ATOM 1753 C C . THR A 1 211 ? 23.541 0.588 16.829 1.00 82.25 211 THR A C 1
ATOM 1755 O O . THR A 1 211 ? 24.664 0.089 16.792 1.00 82.25 211 THR A O 1
ATOM 1758 N N . ILE A 1 212 ? 22.654 0.471 15.842 1.00 78.81 212 ILE A N 1
ATOM 1759 C CA . ILE A 1 212 ? 22.940 -0.137 14.540 1.00 78.81 212 ILE A CA 1
ATOM 1760 C C . ILE A 1 212 ? 22.943 0.993 13.508 1.00 78.81 212 ILE A C 1
ATOM 1762 O O . ILE A 1 212 ? 21.945 1.699 13.370 1.00 78.81 212 ILE A O 1
ATOM 1766 N N . LEU A 1 213 ? 24.065 1.181 12.811 1.00 80.62 213 LEU A N 1
ATOM 1767 C CA . LEU A 1 213 ? 24.184 2.135 11.708 1.00 80.62 213 LEU A CA 1
ATOM 1768 C C . LEU A 1 213 ? 24.030 1.390 10.384 1.00 80.62 213 LEU A C 1
ATOM 1770 O O . LEU A 1 213 ? 24.718 0.398 10.150 1.00 80.62 213 LEU A O 1
ATOM 1774 N N . LEU A 1 214 ? 23.148 1.890 9.526 1.00 75.06 214 LEU A N 1
ATOM 1775 C CA . LEU A 1 214 ? 22.840 1.303 8.230 1.00 75.06 214 LEU A CA 1
ATOM 1776 C C . LEU A 1 214 ? 22.976 2.360 7.140 1.00 75.06 214 LEU A C 1
ATOM 1778 O O . LEU A 1 214 ? 22.707 3.540 7.369 1.00 75.06 214 LEU A O 1
ATOM 1782 N N . TRP A 1 215 ? 23.390 1.918 5.958 1.00 68.88 215 TRP A N 1
ATOM 1783 C CA . TRP A 1 215 ? 23.481 2.744 4.761 1.00 68.88 215 TRP A CA 1
ATOM 1784 C C . TRP A 1 215 ? 22.244 2.469 3.904 1.00 68.88 215 TRP A C 1
ATOM 1786 O O . TRP A 1 215 ? 22.273 1.598 3.044 1.00 68.88 215 TRP A O 1
ATOM 1796 N N . GLY A 1 216 ? 21.142 3.153 4.219 1.00 66.50 216 GLY A N 1
ATOM 1797 C CA . GLY A 1 216 ? 19.831 2.956 3.586 1.00 66.50 216 GLY A CA 1
ATOM 1798 C C . GLY A 1 216 ? 18.715 2.726 4.608 1.00 66.50 216 GLY A C 1
ATOM 1799 O O . GLY A 1 216 ? 18.976 2.383 5.765 1.00 66.50 216 GLY A O 1
ATOM 1800 N N . ALA A 1 217 ? 17.466 2.952 4.201 1.00 65.56 217 ALA A N 1
ATOM 1801 C CA . ALA A 1 217 ? 16.310 2.635 5.032 1.00 65.56 217 ALA A CA 1
ATOM 1802 C C . ALA A 1 217 ? 16.061 1.119 5.012 1.00 65.56 217 ALA A C 1
ATOM 1804 O O . ALA A 1 217 ? 16.059 0.499 3.957 1.00 65.56 217 ALA A O 1
ATOM 1805 N N . LEU A 1 218 ? 15.839 0.503 6.179 1.00 69.19 218 LEU A N 1
ATOM 1806 C CA . LEU A 1 218 ? 15.459 -0.920 6.243 1.00 69.19 218 LEU A CA 1
ATOM 1807 C C . LEU A 1 218 ? 14.069 -1.175 5.673 1.00 69.19 218 LEU A C 1
ATOM 1809 O O . LEU A 1 218 ? 13.748 -2.283 5.256 1.00 69.19 218 LEU A O 1
ATOM 1813 N N . ASP A 1 219 ? 13.224 -0.160 5.762 1.00 64.38 219 ASP A N 1
ATOM 1814 C CA . ASP A 1 219 ? 11.868 -0.148 5.266 1.00 64.38 219 ASP A CA 1
ATOM 1815 C C . ASP A 1 219 ? 11.756 0.717 4.021 1.00 64.38 219 ASP A C 1
ATOM 1817 O O . ASP A 1 219 ? 10.693 1.311 3.817 1.00 64.38 219 ASP A O 1
ATOM 1821 N N . ASP A 1 220 ? 12.835 0.803 3.230 1.00 58.62 220 ASP A N 1
ATOM 1822 C CA . ASP A 1 220 ? 12.763 1.443 1.928 1.00 58.62 220 ASP A CA 1
ATOM 1823 C C . ASP A 1 220 ? 11.586 0.835 1.171 1.00 58.62 220 ASP A C 1
ATOM 1825 O O . ASP A 1 220 ? 11.449 -0.377 1.003 1.00 58.62 220 ASP A O 1
ATOM 1829 N N . GLN A 1 221 ? 10.626 1.706 0.908 1.00 55.09 221 GLN A N 1
ATOM 1830 C CA . GLN A 1 221 ? 9.354 1.351 0.312 1.00 55.09 221 GLN A CA 1
ATOM 1831 C C . GLN A 1 221 ? 9.556 1.141 -1.191 1.00 55.09 221 GLN A C 1
ATOM 1833 O O . GLN A 1 221 ? 8.871 0.327 -1.796 1.00 55.09 221 GLN A O 1
ATOM 1838 N N . SER A 1 222 ? 10.513 1.878 -1.743 1.00 46.75 222 SER A N 1
ATOM 1839 C CA . SER A 1 222 ? 11.110 1.778 -3.064 1.00 46.75 222 SER A CA 1
ATOM 1840 C C . SER A 1 222 ? 12.245 0.753 -2.977 1.00 46.75 222 SER A C 1
ATOM 1842 O O . SER A 1 222 ? 13.370 1.116 -2.659 1.00 46.75 222 SER A O 1
ATOM 1844 N N . CYS A 1 223 ? 11.925 -0.537 -3.091 1.00 44.28 223 CYS A N 1
ATOM 1845 C CA . CYS A 1 223 ? 12.956 -1.562 -3.272 1.00 44.28 223 CYS A CA 1
ATOM 1846 C C . CYS A 1 223 ? 13.446 -1.543 -4.710 1.00 44.28 223 CYS A C 1
ATOM 1848 O O . CYS A 1 223 ? 12.544 -1.478 -5.577 1.00 44.28 223 CYS A O 1
#

Organism: Biomphalaria pfeifferi (NCBI:txid112525)